Protein AF-A0AAV1QIT8-F1 (afdb_monomer_lite)

Foldseek 3Di:
DKDWDKDKDKDKDDWDAAVCVVVDADPPQWDFDPPWDWDFDWDWDDDPPDTDTDTTTMGMIIHIDTDIKADQQFAAQVRHGAPPGSVCFLVVQFHFQHMHHGPSATDGDPQFDDRSSQWGDPQFAELNSPHGAQADAFDFQHIHHGPNATDHAAQFDDRRSPHGDPLQVVQPAAPQWGWHQDPPPRDTDIDGHQLWDDDPHHTDANFCQVDPQFDPQWDWDRPTRVDIATHGHPLWDDRRNDTDQDFLCVPPNVPDDPPFWHWDGPTRSDTWIDGPDDDTDDDDD

InterPro domains:
  IPR000742 EGF-like domain [PS00022] (106-117)
  IPR000742 EGF-like domain [PS00022] (150-161)
  IPR000742 EGF-like domain [PS01186] (150-161)
  IPR000742 EGF-like domain [PS01186] (190-203)
  IPR000742 EGF-like domain [PS01186] (230-243)
  IPR000742 EGF-like domain [PS50026] (78-118)
  IPR000742 EGF-like domain [PS50026] (164-204)
  IPR000742 EGF-like domain [PS50026] (205-244)
  IPR000742 EGF-like domain [SM00181] (81-118)
  IPR000742 EGF-like domain [SM00181] (128-162)
  IPR000742 EGF-like domain [SM00181] (167-204)
  IPR000742 EGF-like domain [SM00181] (208-244)
  IPR024731 NELL2-like, EGF domain [PF12947] (213-243)
  IPR056806 Stabilin-1/2, EGF-like domain [PF24887] (121-164)

Sequence (285 aa):
NFCSNSTVLRTWTACQSCSISAFISCPSGFRRSPGTSTKDCKYYIRTYTLKIPINGCSFECYKEEELKTCCPGFWGPDCIECPEEAARPCSSRGVCSDGLGGNGTCTCQVGFAGTACEDCEANRYGPSCSSVCSCVHGLCAAGVKGDGRCTCFSGYGGASCDKELPECASLSCQQNSRCMEEALTGRLVCRCLPGYQQTAAQCVSVNPCLQQVCHVHATCVHSGPDQHLCACNHGYSGDGRVCMAVDPCQNKHGGCSTESTRCVYDGPGQVRVRTGEGQDEGQDR

Radius of gyration: 39.3 Å; chains: 1; bounding box: 94×52×109 Å

pLDDT: mean 87.42, std 10.56, range [36.03, 97.75]

Organism: Scomber scombrus (NCBI:txid13677)

Structure (mmCIF, N/CA/C/O backbone):
data_AF-A0AAV1QIT8-F1
#
_entry.id   AF-A0AAV1QIT8-F1
#
loop_
_atom_site.group_PDB
_atom_site.id
_atom_site.type_symbol
_atom_site.label_atom_id
_atom_site.label_alt_id
_atom_site.label_comp_id
_atom_site.label_asym_id
_atom_site.label_entity_id
_atom_site.label_seq_id
_atom_site.pdbx_PDB_ins_code
_atom_site.Cartn_x
_atom_site.Cartn_y
_atom_site.Cartn_z
_atom_site.occupancy
_atom_site.B_iso_or_equiv
_atom_site.auth_seq_id
_atom_site.auth_comp_id
_atom_site.auth_asym_id
_atom_site.auth_atom_id
_atom_site.pdbx_PDB_model_num
ATOM 1 N N . ASN A 1 1 ? 15.488 9.537 -22.288 1.00 83.50 1 ASN A N 1
ATOM 2 C CA . ASN A 1 1 ? 14.815 8.302 -21.826 1.00 83.50 1 ASN A CA 1
ATOM 3 C C . ASN A 1 1 ? 15.067 7.126 -22.753 1.00 83.50 1 ASN A C 1
ATOM 5 O O . ASN A 1 1 ? 15.243 6.019 -22.266 1.00 83.50 1 ASN A O 1
ATOM 9 N N . PHE A 1 2 ? 15.106 7.339 -24.073 1.00 86.31 2 PHE A N 1
ATOM 10 C CA . PHE A 1 2 ? 15.568 6.310 -25.003 1.00 86.31 2 PHE A CA 1
ATOM 11 C C . PHE A 1 2 ? 17.091 6.304 -25.101 1.00 86.31 2 PHE A C 1
ATOM 13 O O . PHE A 1 2 ? 17.707 7.362 -25.229 1.00 86.31 2 PHE A O 1
ATOM 20 N N . CYS A 1 3 ? 17.658 5.107 -25.070 1.00 84.31 3 CYS A N 1
ATOM 21 C CA . CYS A 1 3 ? 19.065 4.821 -25.287 1.00 84.31 3 CYS A CA 1
ATOM 22 C C . CYS A 1 3 ? 19.183 3.909 -26.514 1.00 84.31 3 CYS A C 1
ATOM 24 O O . CYS A 1 3 ? 18.330 3.057 -26.757 1.00 84.31 3 CYS A O 1
ATOM 26 N N . SER A 1 4 ? 20.226 4.090 -27.314 1.00 78.44 4 SER A N 1
ATOM 27 C CA . SER A 1 4 ? 20.540 3.198 -28.429 1.00 78.44 4 SER A CA 1
ATOM 28 C C . SER A 1 4 ? 21.620 2.225 -27.980 1.00 78.44 4 SER A C 1
ATOM 30 O O . SER A 1 4 ? 22.726 2.644 -27.639 1.00 78.44 4 SER A O 1
ATOM 32 N N . ASN A 1 5 ? 21.311 0.930 -27.976 1.00 75.00 5 ASN A N 1
ATOM 33 C CA . ASN A 1 5 ? 22.345 -0.093 -27.895 1.00 75.00 5 ASN A CA 1
ATOM 34 C C . ASN A 1 5 ? 22.675 -0.542 -29.321 1.00 75.00 5 ASN A C 1
ATOM 36 O O . ASN A 1 5 ? 21.771 -0.887 -30.087 1.00 75.00 5 ASN A O 1
ATOM 40 N N . SER A 1 6 ? 23.952 -0.504 -29.700 1.00 74.00 6 SER A N 1
ATOM 41 C CA . SER A 1 6 ? 24.385 -0.986 -31.007 1.00 74.00 6 SER A CA 1
ATOM 42 C C . SER A 1 6 ? 24.671 -2.481 -30.921 1.00 74.00 6 SER A C 1
ATOM 44 O O . SER A 1 6 ? 25.503 -2.949 -30.145 1.00 74.00 6 SER A O 1
ATOM 46 N N . THR A 1 7 ? 23.964 -3.258 -31.735 1.00 78.81 7 THR A N 1
ATOM 47 C CA . THR A 1 7 ? 24.259 -4.682 -31.899 1.00 78.81 7 THR A CA 1
ATOM 48 C C . THR A 1 7 ? 24.964 -4.892 -33.228 1.00 78.81 7 THR A C 1
ATOM 50 O O . THR A 1 7 ? 24.595 -4.313 -34.250 1.00 78.81 7 THR A O 1
ATOM 53 N N . VAL A 1 8 ? 26.021 -5.705 -33.216 1.00 84.31 8 VAL A N 1
ATOM 54 C CA . VAL A 1 8 ? 26.772 -6.031 -34.428 1.00 84.31 8 VAL A CA 1
ATOM 55 C C . VAL A 1 8 ? 26.232 -7.337 -34.991 1.00 84.31 8 VAL A C 1
ATOM 57 O O . VAL A 1 8 ? 26.517 -8.417 -34.475 1.00 84.31 8 VAL A O 1
ATOM 60 N N . LEU A 1 9 ? 25.468 -7.244 -36.075 1.00 85.19 9 LEU A N 1
ATOM 61 C CA . LEU A 1 9 ? 25.081 -8.406 -36.862 1.00 85.19 9 LEU A CA 1
ATOM 62 C C . LEU A 1 9 ? 26.277 -8.859 -37.695 1.00 85.19 9 LEU A C 1
ATOM 64 O O . LEU A 1 9 ? 26.896 -8.055 -38.392 1.00 85.19 9 LEU A O 1
ATOM 68 N N . ARG A 1 10 ? 26.585 -10.155 -37.653 1.00 87.25 10 ARG A N 1
ATOM 69 C CA . ARG A 1 10 ? 27.668 -10.773 -38.426 1.00 87.25 10 ARG A CA 1
ATOM 70 C C . ARG A 1 10 ? 27.106 -11.792 -39.403 1.00 87.25 10 ARG A C 1
ATOM 72 O O . ARG A 1 10 ? 26.240 -12.588 -39.057 1.00 87.25 10 ARG A O 1
ATOM 79 N N . THR A 1 11 ? 27.621 -11.777 -40.622 1.00 87.94 11 THR A N 1
ATOM 80 C CA . THR A 1 11 ? 27.279 -12.729 -41.678 1.00 87.94 11 THR A CA 1
ATOM 81 C C . THR A 1 11 ? 28.513 -13.059 -42.511 1.00 87.94 11 THR A C 1
ATOM 83 O O . THR A 1 11 ? 29.547 -12.409 -42.388 1.00 87.94 11 THR A O 1
ATOM 86 N N . TRP A 1 12 ? 28.417 -14.073 -43.362 1.00 85.88 12 TRP A N 1
ATOM 87 C CA . TRP A 1 12 ? 29.505 -14.521 -44.227 1.00 85.88 12 TRP A CA 1
ATOM 88 C C . TRP A 1 12 ? 29.072 -14.451 -45.684 1.00 85.88 12 TRP A C 1
ATOM 90 O O . TRP A 1 12 ? 27.918 -14.729 -46.016 1.00 85.88 12 TRP A O 1
ATOM 100 N N . THR A 1 13 ? 29.993 -14.094 -46.574 1.00 86.88 13 THR A N 1
ATOM 101 C CA . THR A 1 13 ? 29.712 -14.143 -48.011 1.00 86.88 13 THR A CA 1
ATOM 102 C C . THR A 1 13 ? 29.637 -15.572 -48.527 1.00 86.88 13 THR A C 1
ATOM 104 O O . THR A 1 13 ? 30.199 -16.505 -47.947 1.00 86.88 13 THR A O 1
ATOM 107 N N . ALA A 1 14 ? 28.935 -15.759 -49.645 1.00 85.12 14 ALA A N 1
ATOM 108 C CA . ALA A 1 14 ? 28.918 -17.043 -50.327 1.00 85.12 14 ALA A CA 1
ATOM 109 C C . ALA A 1 14 ? 30.348 -17.475 -50.693 1.00 85.12 14 ALA A C 1
ATOM 111 O O . ALA A 1 14 ? 31.163 -16.655 -51.113 1.00 85.12 14 ALA A O 1
ATOM 112 N N . CYS A 1 15 ? 30.636 -18.770 -50.553 1.00 85.44 15 CYS A N 1
ATOM 113 C CA . CYS A 1 15 ? 31.939 -19.315 -50.910 1.00 85.44 15 CYS A CA 1
ATOM 114 C C . CYS A 1 15 ? 32.178 -19.199 -52.419 1.00 85.44 15 CYS A C 1
ATOM 116 O O . CYS A 1 15 ? 31.357 -19.672 -53.209 1.00 85.44 15 CYS A O 1
ATOM 118 N N . GLN A 1 16 ? 33.298 -18.601 -52.819 1.00 83.38 16 GLN A N 1
ATOM 119 C CA . GLN A 1 16 ? 33.675 -18.437 -54.226 1.00 83.38 16 GLN A CA 1
ATOM 120 C C . GLN A 1 16 ? 35.179 -18.639 -54.426 1.00 83.38 16 GLN A C 1
ATOM 122 O O . GLN A 1 16 ? 35.924 -18.845 -53.469 1.00 83.38 16 GLN A O 1
ATOM 127 N N . SER A 1 17 ? 35.645 -18.570 -55.675 1.00 82.94 17 SER A N 1
ATOM 128 C CA . SER A 1 17 ? 37.075 -18.647 -55.977 1.00 82.94 17 SER A CA 1
ATOM 129 C C . SER A 1 17 ? 37.861 -17.547 -55.251 1.00 82.94 17 SER A C 1
ATOM 131 O O . SER A 1 17 ? 37.526 -16.363 -55.329 1.00 82.94 17 SER A O 1
ATOM 133 N N . CYS A 1 18 ? 38.950 -17.928 -54.582 1.00 79.88 18 CYS A N 1
ATOM 134 C CA . CYS A 1 18 ? 39.822 -16.992 -53.871 1.00 79.88 18 CYS A CA 1
ATOM 135 C C . CYS A 1 18 ? 40.448 -15.937 -54.801 1.00 79.88 18 CYS A C 1
ATOM 137 O O . CYS A 1 18 ? 40.752 -14.833 -54.354 1.00 79.88 18 CYS A O 1
ATOM 139 N N . SER A 1 19 ? 40.569 -16.227 -56.101 1.00 79.38 19 SER A N 1
ATOM 140 C CA . SER A 1 19 ? 41.103 -15.297 -57.104 1.00 79.38 19 SER A CA 1
ATOM 141 C C . SER A 1 19 ? 40.202 -14.084 -57.354 1.00 79.38 19 SER A C 1
ATOM 143 O O . SER A 1 19 ? 40.694 -13.037 -57.757 1.00 79.38 19 SER A O 1
ATOM 145 N N . ILE A 1 20 ? 38.893 -14.201 -57.100 1.00 76.88 20 ILE A N 1
ATOM 146 C CA . ILE A 1 20 ? 37.931 -13.093 -57.246 1.00 76.88 20 ILE A CA 1
ATOM 147 C C . ILE A 1 20 ? 37.530 -12.502 -55.894 1.00 76.88 20 ILE A C 1
ATOM 149 O O . ILE A 1 20 ? 36.655 -11.643 -55.835 1.00 76.88 20 ILE A O 1
ATOM 153 N N . SER A 1 21 ? 38.187 -12.924 -54.809 1.00 69.56 21 SER A N 1
ATOM 154 C CA . SER A 1 21 ? 37.876 -12.499 -53.441 1.00 69.56 21 SER A CA 1
ATOM 155 C C . SER A 1 21 ? 37.866 -10.979 -53.263 1.00 69.56 21 SER A C 1
ATOM 157 O O . SER A 1 21 ? 37.086 -10.477 -52.459 1.00 69.56 21 SER A O 1
ATOM 159 N N . ALA A 1 22 ? 38.656 -10.226 -54.035 1.00 70.38 22 ALA A N 1
ATOM 160 C CA . ALA A 1 22 ? 38.665 -8.762 -54.025 1.00 70.38 22 ALA A CA 1
ATOM 161 C C . ALA A 1 22 ? 37.365 -8.125 -54.564 1.00 70.38 22 ALA A C 1
ATOM 163 O O . ALA A 1 22 ? 37.002 -7.037 -54.129 1.00 70.38 22 ALA A O 1
ATOM 164 N N . PHE A 1 23 ? 36.641 -8.810 -55.454 1.00 76.56 23 PHE A N 1
ATOM 165 C CA . PHE A 1 23 ? 35.448 -8.290 -56.138 1.00 76.56 23 PHE A CA 1
ATOM 166 C C . PHE A 1 23 ? 34.123 -8.679 -55.476 1.00 76.56 23 PHE A C 1
ATOM 168 O O . PHE A 1 23 ? 33.064 -8.207 -55.879 1.00 76.56 23 PHE A O 1
ATOM 175 N N . ILE A 1 24 ? 34.151 -9.540 -54.460 1.00 79.69 24 ILE A N 1
ATOM 176 C CA . ILE A 1 24 ? 32.932 -9.996 -53.791 1.00 79.69 24 ILE A CA 1
ATOM 177 C C . ILE A 1 24 ? 32.458 -8.901 -52.826 1.00 79.69 24 ILE A C 1
ATOM 179 O O . ILE A 1 24 ? 33.168 -8.516 -51.896 1.00 79.69 24 ILE A O 1
ATOM 183 N N . SER A 1 25 ? 31.247 -8.398 -53.012 1.00 84.44 25 SER A N 1
ATOM 184 C CA . SER A 1 25 ? 30.646 -7.423 -52.098 1.00 84.44 25 SER A CA 1
ATOM 185 C C . SER A 1 25 ? 29.889 -8.118 -50.962 1.00 84.44 25 SER A C 1
ATOM 187 O O . SER A 1 25 ? 29.400 -9.238 -51.116 1.00 84.44 25 SER A O 1
ATOM 189 N N . CYS A 1 26 ? 29.796 -7.459 -49.807 1.00 86.19 26 CYS A N 1
ATOM 190 C CA . CYS A 1 26 ? 28.902 -7.892 -48.734 1.00 86.19 26 CYS A CA 1
ATOM 191 C C . CYS A 1 26 ? 27.424 -7.690 -49.139 1.00 86.19 26 CYS A C 1
ATOM 193 O O . CYS A 1 26 ? 27.145 -6.857 -50.006 1.00 86.19 26 CYS A O 1
ATOM 195 N N . PRO A 1 27 ? 26.474 -8.416 -48.516 1.00 87.12 27 PRO A N 1
ATOM 196 C CA . PRO A 1 27 ? 25.041 -8.169 -48.684 1.00 87.12 27 PRO A CA 1
ATOM 197 C C . PRO A 1 27 ? 24.658 -6.718 -48.363 1.00 87.12 27 PRO A C 1
ATOM 199 O O . PRO A 1 27 ? 25.342 -6.047 -47.588 1.00 87.12 27 PRO A O 1
ATOM 202 N N . SER A 1 28 ? 23.545 -6.241 -48.927 1.00 88.12 28 SER A N 1
ATOM 203 C CA . SER A 1 28 ? 23.081 -4.860 -48.757 1.00 88.12 28 SER A CA 1
ATOM 204 C C . SER A 1 28 ? 23.035 -4.436 -47.285 1.00 88.12 28 SER A C 1
ATOM 206 O O . SER A 1 28 ? 22.404 -5.089 -46.456 1.00 88.12 28 SER A O 1
ATOM 208 N N . GLY A 1 29 ? 23.706 -3.327 -46.965 1.00 83.75 29 GLY A N 1
ATOM 209 C CA . GLY A 1 29 ? 23.781 -2.780 -45.609 1.00 83.75 29 GLY A CA 1
ATOM 210 C C . GLY A 1 29 ? 24.888 -3.362 -44.723 1.00 83.75 29 GLY A C 1
ATOM 211 O O . GLY A 1 29 ? 25.045 -2.884 -43.606 1.00 83.75 29 GLY A O 1
ATOM 212 N N . PHE A 1 30 ? 25.669 -4.341 -45.193 1.00 88.31 30 PHE A N 1
ATOM 213 C CA . PHE A 1 30 ? 26.817 -4.896 -44.469 1.00 88.31 30 PHE A CA 1
ATOM 214 C C . PHE A 1 30 ? 28.147 -4.405 -45.059 1.00 88.31 30 PHE A C 1
ATOM 216 O O . PHE A 1 30 ? 28.283 -4.223 -46.269 1.00 88.31 30 PHE A O 1
ATOM 223 N N . ARG A 1 31 ? 29.160 -4.241 -44.205 1.00 88.44 31 ARG A N 1
ATOM 224 C CA . ARG A 1 31 ? 30.537 -3.861 -44.565 1.00 88.44 31 ARG A CA 1
ATOM 225 C C . ARG A 1 31 ? 31.528 -4.970 -44.200 1.00 88.44 31 ARG A C 1
ATOM 227 O O . ARG A 1 31 ? 31.237 -5.809 -43.354 1.00 88.44 31 ARG A O 1
ATOM 234 N N . ARG A 1 32 ? 32.694 -5.006 -44.854 1.00 86.06 32 ARG A N 1
ATOM 235 C CA . ARG A 1 32 ? 33.730 -6.023 -44.589 1.00 86.06 32 ARG A CA 1
ATOM 236 C C . ARG A 1 32 ? 34.389 -5.802 -43.229 1.00 86.06 32 ARG A C 1
ATOM 238 O O . ARG A 1 32 ? 34.824 -4.685 -42.958 1.00 86.06 32 ARG A O 1
ATOM 245 N N . SER A 1 33 ? 34.515 -6.858 -42.426 1.00 83.50 33 SER A N 1
ATOM 246 C CA . SER A 1 33 ? 35.208 -6.812 -41.130 1.00 83.50 33 SER A CA 1
ATOM 247 C C . SER A 1 33 ? 36.710 -6.494 -41.302 1.00 83.50 33 SER A C 1
ATOM 249 O O . SER A 1 33 ? 37.371 -7.135 -42.122 1.00 83.50 33 SER A O 1
ATOM 251 N N . PRO A 1 34 ? 37.302 -5.547 -40.544 1.00 73.94 34 PRO A N 1
ATOM 252 C CA . PRO A 1 34 ? 38.741 -5.282 -40.596 1.00 73.94 34 PRO A CA 1
ATOM 253 C C . PRO A 1 34 ? 39.545 -6.498 -40.106 1.00 73.94 34 PRO A C 1
ATOM 255 O O . PRO A 1 34 ? 39.277 -7.021 -39.028 1.00 73.94 34 PRO A O 1
ATOM 258 N N . GLY A 1 35 ? 40.532 -6.952 -40.886 1.00 68.69 35 GLY A N 1
ATOM 259 C CA . GLY A 1 35 ? 41.470 -8.006 -40.470 1.00 68.69 35 GLY A CA 1
ATOM 260 C C . GLY A 1 35 ? 40.940 -9.446 -40.512 1.00 68.69 35 GLY A C 1
ATOM 261 O O . GLY A 1 35 ? 41.520 -10.314 -39.864 1.00 68.69 35 GLY A O 1
ATOM 262 N N . THR A 1 36 ? 39.860 -9.739 -41.248 1.00 61.34 36 THR A N 1
ATOM 263 C CA . THR A 1 36 ? 39.357 -11.122 -41.327 1.00 61.34 36 THR A CA 1
ATOM 264 C C . THR A 1 36 ? 40.270 -12.012 -42.162 1.00 61.34 36 THR A C 1
ATOM 266 O O . THR A 1 36 ? 40.530 -11.737 -43.334 1.00 61.34 36 THR A O 1
ATOM 269 N N . SER A 1 37 ? 40.703 -13.122 -41.570 1.00 59.75 37 SER A N 1
ATOM 270 C CA . SER A 1 37 ? 41.323 -14.230 -42.284 1.00 59.75 37 SER A CA 1
ATOM 271 C C . SER A 1 37 ? 40.274 -14.958 -43.129 1.00 59.75 37 SER A C 1
ATOM 273 O O . SER A 1 37 ? 39.172 -15.265 -42.672 1.00 59.75 37 SER A O 1
ATOM 275 N N . THR A 1 38 ? 40.607 -15.216 -44.392 1.00 68.06 38 THR A N 1
ATOM 276 C CA . THR A 1 38 ? 39.806 -16.049 -45.293 1.00 68.06 38 THR A CA 1
ATOM 277 C C . THR A 1 38 ? 39.580 -17.414 -44.661 1.00 68.06 38 THR A C 1
ATOM 279 O O . THR A 1 38 ? 40.546 -18.106 -44.337 1.00 68.06 38 THR A O 1
ATOM 282 N N . LYS A 1 39 ? 38.319 -17.824 -44.498 1.00 66.56 39 LYS A N 1
ATOM 283 C CA . LYS A 1 39 ? 38.024 -19.200 -44.094 1.00 66.56 39 LYS A CA 1
ATOM 284 C C . LYS A 1 39 ? 38.040 -20.081 -45.340 1.00 66.56 39 LYS A C 1
ATOM 286 O O . LYS A 1 39 ? 37.317 -19.781 -46.293 1.00 66.56 39 LYS A O 1
ATOM 291 N N . ASP A 1 40 ? 38.822 -21.159 -45.311 1.00 70.69 40 ASP A N 1
ATOM 292 C CA . ASP A 1 40 ? 38.785 -22.197 -46.344 1.00 70.69 40 ASP A CA 1
ATOM 293 C C . ASP A 1 40 ? 37.382 -22.812 -46.387 1.00 70.69 40 ASP A C 1
ATOM 295 O O . ASP A 1 40 ? 36.942 -23.516 -45.473 1.00 70.69 40 ASP A O 1
ATOM 299 N N . CYS A 1 41 ? 36.645 -22.503 -47.447 1.00 82.31 41 CYS A N 1
ATOM 300 C CA . CYS A 1 41 ? 35.322 -23.042 -47.720 1.00 82.31 41 CYS A CA 1
ATOM 301 C C . CYS A 1 41 ? 35.352 -23.827 -49.038 1.00 82.31 41 CYS A C 1
ATOM 303 O O . CYS A 1 41 ? 36.347 -23.812 -49.756 1.00 82.31 41 CYS A O 1
ATOM 305 N N . LYS A 1 42 ? 34.282 -24.555 -49.374 1.00 86.19 42 LYS A N 1
ATOM 306 C CA . LYS A 1 42 ? 34.175 -25.253 -50.665 1.00 86.19 42 LYS A CA 1
ATOM 307 C C . LYS A 1 42 ? 32.996 -24.721 -51.462 1.00 86.19 42 LYS A C 1
ATOM 309 O O . LYS A 1 42 ? 31.875 -24.690 -50.955 1.00 86.19 42 LYS A O 1
ATOM 314 N N . TYR A 1 43 ? 33.246 -24.339 -52.707 1.00 83.50 43 TYR A N 1
ATOM 315 C CA . TYR A 1 43 ? 32.209 -24.008 -53.679 1.00 83.50 43 TYR A CA 1
ATOM 316 C C . TYR A 1 43 ? 32.164 -25.084 -54.763 1.00 83.50 43 TYR A C 1
ATOM 318 O O . TYR A 1 43 ? 33.097 -25.869 -54.917 1.00 83.50 43 TYR A O 1
ATOM 326 N N . TYR A 1 44 ? 31.048 -25.175 -55.480 1.00 84.06 44 TYR A N 1
ATOM 327 C CA . TYR A 1 44 ? 30.810 -26.273 -56.409 1.00 84.06 44 TYR A CA 1
ATOM 328 C C . TYR A 1 44 ? 30.607 -25.746 -57.818 1.00 84.06 44 TYR A C 1
ATOM 330 O O . TYR A 1 44 ? 29.705 -24.940 -58.046 1.00 84.06 44 TYR A O 1
ATOM 338 N N . ILE A 1 45 ? 31.388 -26.257 -58.765 1.00 80.81 45 ILE A N 1
ATOM 339 C CA . ILE A 1 45 ? 31.166 -26.006 -60.189 1.00 80.81 45 ILE A CA 1
ATOM 340 C C . ILE A 1 45 ? 30.340 -27.167 -60.745 1.00 80.81 45 ILE A C 1
ATOM 342 O O . ILE A 1 45 ? 30.622 -28.337 -60.469 1.00 80.81 45 ILE A O 1
ATOM 346 N N . ARG A 1 46 ? 29.280 -26.840 -61.487 1.00 79.69 46 ARG A N 1
ATOM 347 C CA . ARG A 1 46 ? 28.456 -27.820 -62.200 1.00 79.69 46 ARG A CA 1
ATOM 348 C C . ARG A 1 46 ? 28.943 -27.945 -63.637 1.00 79.69 46 ARG A C 1
ATOM 350 O O . ARG A 1 46 ? 28.979 -26.952 -64.356 1.00 79.69 46 ARG A O 1
ATOM 357 N N . THR A 1 47 ? 29.266 -29.162 -64.048 1.00 79.81 47 THR A N 1
ATOM 358 C CA . THR A 1 47 ? 29.373 -29.549 -65.460 1.00 79.81 47 THR A CA 1
ATOM 359 C C . THR A 1 47 ? 28.115 -30.328 -65.867 1.00 79.81 47 THR A C 1
ATOM 361 O O . THR A 1 47 ? 27.234 -30.553 -65.036 1.00 79.81 47 THR A O 1
ATOM 364 N N . TYR A 1 48 ? 28.006 -30.743 -67.135 1.00 76.75 48 TYR A N 1
ATOM 365 C CA . TYR A 1 48 ? 26.832 -31.467 -67.654 1.00 76.75 48 TYR A CA 1
ATOM 366 C C . TYR A 1 48 ? 26.487 -32.756 -66.884 1.00 76.75 48 TYR A C 1
ATOM 368 O O . TYR A 1 48 ? 25.337 -33.183 -66.913 1.00 76.75 48 TYR A O 1
ATOM 376 N N . THR A 1 49 ? 27.448 -33.367 -66.186 1.00 76.06 49 THR A N 1
ATOM 377 C CA . THR A 1 49 ? 27.263 -34.661 -65.504 1.00 76.06 49 THR A CA 1
ATOM 378 C C . THR A 1 49 ? 27.762 -34.700 -64.056 1.00 76.06 49 THR A C 1
ATOM 380 O O . THR A 1 49 ? 27.413 -35.631 -63.334 1.00 76.06 49 THR A O 1
ATOM 383 N N . LEU A 1 50 ? 28.555 -33.724 -63.590 1.00 76.12 50 LEU A N 1
ATOM 384 C CA . LEU A 1 50 ? 29.246 -33.791 -62.293 1.00 76.12 50 LEU A CA 1
ATOM 385 C C . LEU A 1 50 ? 29.186 -32.462 -61.521 1.00 76.12 50 LEU A C 1
ATOM 387 O O . LEU A 1 50 ? 29.218 -31.372 -62.094 1.00 76.12 50 LEU A O 1
ATOM 391 N N . LYS A 1 51 ? 29.139 -32.558 -60.185 1.00 83.00 51 LYS A N 1
ATOM 392 C CA . LYS A 1 51 ? 29.229 -31.424 -59.251 1.00 83.00 51 LYS A CA 1
ATOM 393 C C . LYS A 1 51 ? 30.544 -31.527 -58.478 1.00 83.00 51 LYS A C 1
ATOM 395 O O . LYS A 1 51 ? 30.652 -32.325 -57.551 1.00 83.00 51 LYS A O 1
ATOM 400 N N . ILE A 1 52 ? 31.539 -30.737 -58.870 1.00 82.12 52 ILE A N 1
ATOM 401 C CA . ILE A 1 52 ? 32.911 -30.865 -58.362 1.00 82.12 52 ILE A CA 1
ATOM 402 C C . ILE A 1 52 ? 33.133 -29.863 -57.217 1.00 82.12 52 ILE A C 1
ATOM 404 O O . ILE A 1 52 ? 32.918 -28.668 -57.435 1.00 82.12 52 ILE A O 1
ATOM 408 N N . PRO A 1 53 ? 33.542 -30.309 -56.012 1.00 86.19 53 PRO A N 1
ATOM 409 C CA . PRO A 1 53 ? 33.912 -29.418 -54.916 1.00 86.19 53 PRO A CA 1
ATOM 410 C C . PRO A 1 53 ? 35.302 -28.817 -55.140 1.00 86.19 53 PRO A C 1
ATOM 412 O O . PRO A 1 53 ? 36.272 -29.545 -55.343 1.00 86.19 53 PRO A O 1
ATOM 415 N N . ILE A 1 54 ? 35.412 -27.496 -55.040 1.00 84.88 54 ILE A N 1
ATOM 416 C CA . ILE A 1 54 ? 36.668 -26.752 -55.168 1.00 84.88 54 ILE A CA 1
ATOM 417 C C . ILE A 1 54 ? 36.836 -25.862 -53.942 1.00 84.88 54 ILE A C 1
ATOM 419 O O . ILE A 1 54 ? 35.863 -25.307 -53.430 1.00 84.88 54 ILE A O 1
ATOM 423 N N . ASN A 1 55 ? 38.072 -25.731 -53.468 1.00 85.56 55 ASN A N 1
ATOM 424 C CA . ASN A 1 55 ? 38.389 -24.833 -52.365 1.00 85.56 55 ASN A CA 1
ATOM 425 C C . ASN A 1 55 ? 38.166 -23.376 -52.789 1.00 85.56 55 ASN A C 1
ATOM 427 O O . ASN A 1 55 ? 38.537 -22.952 -53.884 1.00 85.56 55 ASN A O 1
ATOM 431 N N . GLY A 1 56 ? 37.533 -22.621 -51.911 1.00 85.06 56 GLY A N 1
ATOM 432 C CA . GLY A 1 56 ? 37.177 -21.233 -52.101 1.00 85.06 56 GLY A CA 1
ATOM 433 C C . GLY A 1 56 ? 37.345 -20.445 -50.814 1.00 85.06 56 GLY A C 1
ATOM 434 O O . GLY A 1 56 ? 37.667 -20.987 -49.758 1.00 85.06 56 GLY A O 1
ATOM 435 N N . CYS A 1 57 ? 37.097 -19.150 -50.925 1.00 85.06 57 CYS A N 1
ATOM 436 C CA . CYS A 1 57 ? 37.228 -18.195 -49.844 1.00 85.06 57 CYS A CA 1
ATOM 437 C C . CYS A 1 57 ? 35.865 -17.574 -49.526 1.00 85.06 57 CYS A C 1
ATOM 439 O O . CYS A 1 57 ? 35.072 -17.276 -50.423 1.00 85.06 57 CYS A O 1
ATOM 441 N N . SER A 1 58 ? 35.619 -17.357 -48.236 1.00 85.62 58 SER A N 1
ATOM 442 C CA . SER A 1 58 ? 34.508 -16.571 -47.696 1.00 85.62 58 SER A CA 1
ATOM 443 C C . SER A 1 58 ? 35.060 -15.624 -46.633 1.00 85.62 58 SER A C 1
ATOM 445 O O . SER A 1 58 ? 36.035 -15.949 -45.947 1.00 85.62 58 SER A O 1
ATOM 447 N N . PHE A 1 59 ? 34.465 -14.441 -46.525 1.00 85.62 59 PHE A N 1
ATOM 448 C CA . PHE A 1 59 ? 34.860 -13.418 -45.561 1.00 85.62 59 PHE A CA 1
ATOM 449 C C . PHE A 1 59 ? 33.664 -12.961 -44.735 1.00 85.62 59 PH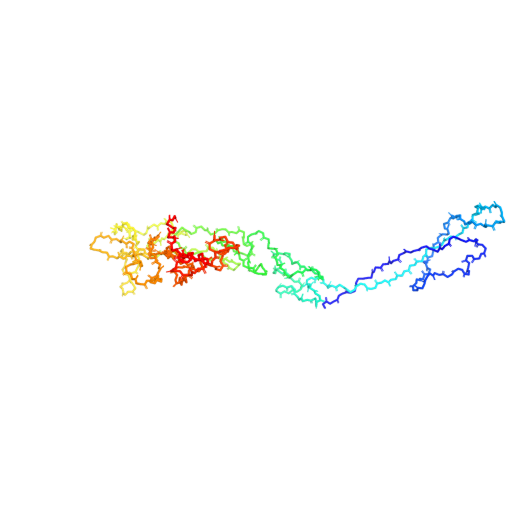E A C 1
ATOM 451 O O . PHE A 1 59 ? 32.513 -13.032 -45.176 1.00 85.62 59 PHE A O 1
ATOM 458 N N . GLU A 1 60 ? 33.969 -12.490 -43.529 1.00 87.75 60 GLU A N 1
ATOM 459 C CA . GLU A 1 60 ? 32.979 -11.975 -42.597 1.00 87.75 60 GLU A CA 1
ATOM 460 C C . GLU A 1 60 ? 32.585 -10.545 -42.981 1.00 87.75 60 GLU A C 1
ATOM 462 O O . GLU A 1 60 ? 33.412 -9.673 -43.270 1.00 87.75 60 GLU A O 1
ATOM 467 N N . CYS A 1 61 ? 31.283 -10.321 -42.968 1.00 88.81 61 CYS A N 1
ATOM 468 C CA . CYS A 1 61 ? 30.642 -9.041 -43.147 1.00 88.81 61 CYS A CA 1
ATOM 469 C C . CYS A 1 61 ? 29.898 -8.696 -41.860 1.00 88.81 61 CYS A C 1
ATOM 471 O O . CYS A 1 61 ? 29.251 -9.557 -41.262 1.00 88.81 61 CYS A O 1
ATOM 473 N N . TYR A 1 62 ? 29.934 -7.432 -41.462 1.00 88.50 62 TYR A N 1
ATOM 474 C CA . TYR A 1 62 ? 29.243 -6.952 -40.277 1.00 88.50 62 TYR A CA 1
ATOM 475 C C . TYR A 1 62 ? 28.373 -5.736 -40.584 1.00 88.50 62 TYR A C 1
ATOM 477 O O . TYR A 1 62 ? 28.653 -4.964 -41.504 1.00 88.50 62 TYR A O 1
ATOM 485 N N . LYS A 1 63 ? 27.305 -5.577 -39.810 1.00 89.38 63 LYS A N 1
ATOM 486 C CA . LYS A 1 63 ? 26.419 -4.415 -39.823 1.00 89.38 63 LYS A CA 1
ATOM 487 C C . LYS A 1 63 ? 26.136 -4.015 -38.383 1.00 89.38 63 LYS A C 1
ATOM 489 O O . LYS A 1 63 ? 25.856 -4.875 -37.555 1.00 89.38 63 LYS A O 1
ATOM 494 N N . GLU A 1 64 ? 26.217 -2.724 -38.102 1.00 84.69 64 GLU A N 1
ATOM 495 C CA . GLU A 1 64 ? 25.748 -2.155 -36.840 1.00 84.69 64 GLU A CA 1
ATOM 496 C C . GLU A 1 64 ? 24.267 -1.806 -36.998 1.00 84.69 64 GLU A C 1
ATOM 498 O O . GLU A 1 64 ? 23.889 -1.070 -37.909 1.00 84.69 64 GLU A O 1
ATOM 503 N N . GLU A 1 65 ? 23.430 -2.390 -36.148 1.00 82.75 65 GLU A N 1
ATOM 504 C CA . GLU A 1 65 ? 22.014 -2.052 -36.008 1.00 82.75 65 GLU A CA 1
ATOM 505 C C . GLU A 1 65 ? 21.828 -1.324 -34.676 1.00 82.75 65 GLU A C 1
ATOM 507 O O . GLU A 1 65 ? 22.220 -1.834 -33.620 1.00 82.75 65 GLU A O 1
ATOM 512 N N . GLU A 1 66 ? 21.233 -0.132 -34.725 1.00 77.06 66 GLU A N 1
ATOM 513 C CA . GLU A 1 66 ? 20.838 0.606 -33.528 1.00 77.06 66 GLU A CA 1
ATOM 514 C C . GLU A 1 66 ? 19.476 0.109 -33.051 1.00 77.06 66 GLU A C 1
ATOM 516 O O . GLU A 1 66 ? 18.436 0.416 -33.637 1.00 77.06 66 GLU A O 1
ATOM 521 N N . LEU A 1 67 ? 19.475 -0.652 -31.958 1.00 78.12 67 LEU A N 1
ATOM 522 C CA . LEU A 1 67 ? 18.242 -1.025 -31.287 1.00 78.12 67 LEU A CA 1
ATOM 523 C C . LEU A 1 67 ? 17.880 0.080 -30.294 1.00 78.12 67 LEU A C 1
ATOM 525 O O . LEU A 1 67 ? 18.603 0.335 -29.328 1.00 78.12 67 LEU A O 1
ATOM 529 N N . LYS A 1 68 ? 16.745 0.738 -30.534 1.00 82.62 68 LYS A N 1
ATOM 530 C CA . LYS A 1 68 ? 16.192 1.733 -29.615 1.00 82.62 68 LYS A CA 1
ATOM 531 C C . LYS A 1 68 ? 15.617 1.009 -28.397 1.00 82.62 68 LYS A C 1
ATOM 533 O O . LYS A 1 68 ? 14.619 0.307 -28.520 1.00 82.62 68 LYS A O 1
ATOM 538 N N . THR A 1 69 ? 16.234 1.176 -27.235 1.00 87.88 69 THR A N 1
ATOM 539 C CA . THR A 1 69 ? 15.767 0.639 -25.951 1.00 87.88 69 THR A CA 1
ATOM 540 C C . THR A 1 69 ? 15.505 1.777 -24.971 1.00 87.88 69 THR A C 1
ATOM 542 O O . THR A 1 69 ? 15.841 2.936 -25.226 1.00 87.88 69 THR A O 1
ATOM 545 N N . CYS A 1 70 ? 14.902 1.472 -23.827 1.00 90.75 70 CYS A N 1
ATOM 546 C CA . CYS A 1 70 ? 14.902 2.416 -22.717 1.00 90.75 70 CYS A CA 1
ATOM 547 C C . CYS A 1 70 ? 16.280 2.453 -22.059 1.00 90.75 70 CYS A C 1
ATOM 549 O O . CYS A 1 70 ? 16.989 1.445 -22.017 1.00 90.75 70 CYS A O 1
ATOM 551 N N . CYS A 1 71 ? 16.672 3.632 -21.585 1.00 91.44 71 CYS A N 1
ATOM 552 C CA . CYS A 1 71 ? 17.783 3.755 -20.655 1.00 91.44 71 CYS A CA 1
ATOM 553 C C . CYS A 1 71 ? 17.419 3.063 -19.324 1.00 91.44 71 CYS A C 1
ATOM 555 O O . CYS A 1 71 ? 16.227 2.931 -19.032 1.00 91.44 71 CYS A O 1
ATOM 557 N N . PRO A 1 72 ? 18.406 2.648 -18.508 1.00 91.69 72 PRO A N 1
ATOM 558 C CA . PRO A 1 72 ? 18.141 2.093 -17.180 1.00 91.69 72 PRO A CA 1
ATOM 559 C C . PRO A 1 72 ? 17.254 3.026 -16.346 1.00 91.69 72 PRO A C 1
ATOM 561 O O . PRO A 1 72 ? 17.458 4.241 -16.374 1.00 91.69 72 PRO A O 1
ATOM 564 N N . GLY A 1 73 ? 16.271 2.465 -15.637 1.00 92.94 73 GLY A N 1
ATOM 565 C CA . GLY A 1 73 ? 15.311 3.250 -14.850 1.00 92.94 73 GLY A CA 1
ATOM 566 C C . GLY A 1 73 ? 14.155 3.856 -15.658 1.00 92.94 73 GLY A C 1
ATOM 567 O O . GLY A 1 73 ? 13.409 4.675 -15.123 1.00 92.94 73 GLY A O 1
ATOM 568 N N . PHE A 1 74 ? 13.983 3.456 -16.924 1.00 94.69 74 PHE A N 1
ATOM 569 C CA . PHE A 1 74 ? 12.837 3.826 -17.757 1.00 94.69 74 PHE A CA 1
ATOM 570 C C . PHE A 1 74 ? 12.136 2.593 -18.335 1.00 94.69 74 PHE A C 1
ATOM 572 O O . PHE A 1 74 ? 12.789 1.614 -18.701 1.00 94.69 74 PHE A O 1
ATOM 579 N N . TRP A 1 75 ? 10.812 2.647 -18.470 1.00 94.81 75 TRP A N 1
ATOM 580 C CA . TRP A 1 75 ? 9.981 1.492 -18.801 1.00 94.81 75 TRP A CA 1
ATOM 581 C C . TRP A 1 75 ? 8.873 1.793 -19.817 1.00 94.81 75 TRP A C 1
ATOM 583 O O . TRP A 1 75 ? 8.482 2.941 -20.039 1.00 94.81 75 TRP A O 1
ATOM 593 N N . GLY A 1 76 ? 8.359 0.733 -20.440 1.00 93.25 76 GLY A N 1
ATOM 594 C CA . GLY A 1 76 ? 7.274 0.803 -21.413 1.00 93.25 76 GLY A CA 1
ATOM 595 C C . GLY A 1 76 ? 7.705 1.333 -22.788 1.00 93.25 76 GLY A C 1
ATOM 596 O O . GLY A 1 76 ? 8.879 1.635 -23.016 1.00 93.25 76 GLY A O 1
ATOM 597 N N . PRO A 1 77 ? 6.760 1.454 -23.737 1.00 91.31 77 PRO A N 1
ATOM 598 C CA . PRO A 1 77 ? 7.059 1.845 -25.116 1.00 91.31 77 PRO A CA 1
ATOM 599 C C . PRO A 1 77 ? 7.540 3.296 -25.241 1.00 91.31 77 PRO A C 1
ATOM 601 O O . PRO A 1 77 ? 8.321 3.601 -26.141 1.00 91.31 77 PRO A O 1
ATOM 604 N N . ASP A 1 78 ? 7.115 4.165 -24.321 1.00 92.38 78 ASP A N 1
ATOM 605 C CA . ASP A 1 78 ? 7.464 5.589 -24.290 1.00 92.38 78 ASP A CA 1
ATOM 606 C C . ASP A 1 78 ? 8.679 5.895 -23.396 1.00 92.38 78 ASP A C 1
ATOM 608 O O . ASP A 1 78 ? 9.101 7.048 -23.296 1.00 92.38 78 ASP A O 1
ATOM 612 N N . CYS A 1 79 ? 9.266 4.869 -22.764 1.00 93.50 79 CYS A N 1
ATOM 613 C CA . CYS A 1 79 ? 10.330 4.999 -21.767 1.00 93.50 79 CYS A CA 1
ATOM 614 C C . CYS A 1 79 ? 9.976 6.032 -20.689 1.00 93.50 79 CYS A C 1
ATOM 616 O O . CYS A 1 79 ? 10.626 7.071 -20.534 1.00 93.50 79 CYS A O 1
ATOM 618 N N . ILE A 1 80 ? 8.909 5.726 -19.959 1.00 93.75 80 ILE A N 1
ATOM 619 C CA . ILE A 1 80 ? 8.439 6.467 -18.792 1.00 93.75 80 ILE A CA 1
ATOM 620 C C . ILE A 1 80 ? 9.409 6.215 -17.638 1.00 93.75 80 ILE A C 1
ATOM 622 O O . ILE A 1 80 ? 9.970 5.131 -17.520 1.00 93.75 80 ILE A O 1
ATOM 626 N N . GLU A 1 81 ? 9.648 7.220 -16.807 1.00 94.62 81 GLU A N 1
ATOM 627 C CA . GLU A 1 81 ? 10.534 7.106 -15.648 1.00 94.62 81 GLU A CA 1
ATOM 628 C C . GLU A 1 81 ? 9.966 6.131 -14.599 1.00 94.62 81 GLU A C 1
ATOM 630 O O . GLU A 1 81 ? 8.755 6.078 -14.365 1.00 94.62 81 GLU A O 1
ATOM 635 N N . CYS A 1 82 ? 10.834 5.313 -13.996 1.00 95.44 82 CYS A N 1
ATOM 636 C CA . CYS A 1 82 ? 10.470 4.486 -12.844 1.00 95.44 82 CYS A CA 1
ATOM 637 C C . CYS A 1 82 ? 10.079 5.365 -11.637 1.00 95.44 82 CYS A C 1
ATOM 639 O O . CYS A 1 82 ? 10.535 6.504 -11.548 1.00 95.44 82 CYS A O 1
ATOM 641 N N . PRO A 1 83 ? 9.275 4.850 -10.685 1.00 94.88 83 PRO A N 1
ATOM 642 C CA . PRO A 1 83 ? 8.882 5.607 -9.497 1.00 94.88 83 PRO A CA 1
ATOM 643 C C . PRO A 1 83 ? 10.077 6.206 -8.729 1.00 94.88 83 PRO A C 1
ATOM 645 O O . PRO A 1 83 ? 11.132 5.569 -8.635 1.00 94.88 83 PRO A O 1
ATOM 648 N N . GLU A 1 84 ? 9.860 7.393 -8.147 1.00 91.44 84 GLU A N 1
ATOM 649 C CA . GLU A 1 84 ? 10.855 8.341 -7.600 1.00 91.44 84 GLU A CA 1
ATOM 650 C C . GLU A 1 84 ? 11.714 9.042 -8.662 1.00 91.44 84 GLU A C 1
ATOM 652 O O . GLU A 1 84 ? 11.437 10.187 -9.009 1.00 91.44 84 GLU A O 1
ATOM 657 N N . GLU A 1 85 ? 12.759 8.386 -9.163 1.00 91.25 85 GLU A N 1
ATOM 658 C CA . GLU A 1 85 ? 13.684 8.951 -10.153 1.00 91.25 85 GLU A CA 1
ATOM 659 C C . GLU A 1 85 ? 14.436 7.835 -10.893 1.00 91.25 85 GLU A C 1
ATOM 661 O O . GLU A 1 85 ? 14.786 6.811 -10.305 1.00 91.25 85 GLU A O 1
ATOM 666 N N . ALA A 1 86 ? 14.771 8.038 -12.171 1.00 90.19 86 ALA A N 1
ATOM 667 C CA . ALA A 1 86 ? 15.506 7.060 -12.980 1.00 90.19 86 ALA A CA 1
ATOM 668 C C . ALA A 1 86 ? 16.907 6.752 -12.424 1.00 90.19 86 ALA A C 1
ATOM 670 O O . ALA A 1 86 ? 17.437 5.664 -12.643 1.00 90.19 86 ALA A O 1
ATOM 671 N N . ALA A 1 87 ? 17.515 7.703 -11.706 1.00 91.75 87 ALA A N 1
ATOM 672 C CA . ALA A 1 87 ? 18.821 7.528 -11.071 1.00 91.75 87 ALA A CA 1
ATOM 673 C C . ALA A 1 87 ? 18.751 6.714 -9.766 1.00 91.75 87 ALA A C 1
ATOM 675 O O . ALA A 1 87 ? 19.722 6.040 -9.409 1.00 91.75 87 ALA A O 1
ATOM 676 N N . ARG A 1 88 ? 17.615 6.750 -9.060 1.00 92.00 88 ARG A N 1
ATOM 677 C CA . ARG A 1 88 ? 17.355 5.998 -7.820 1.00 92.00 88 A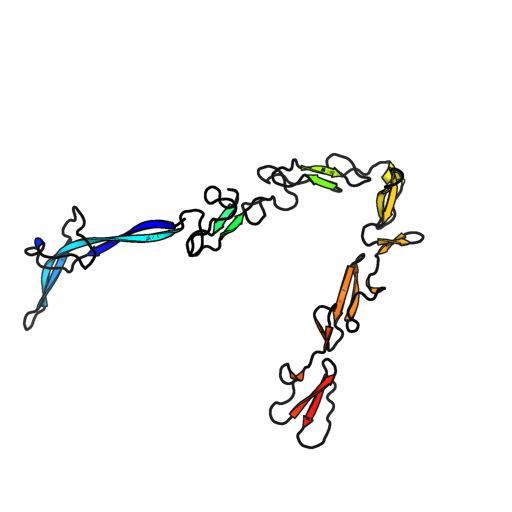RG A CA 1
ATOM 678 C C . ARG A 1 88 ? 15.974 5.337 -7.894 1.00 92.00 88 ARG A C 1
ATOM 680 O O . ARG A 1 88 ? 15.109 5.634 -7.065 1.00 92.00 88 ARG A O 1
ATOM 687 N N . PRO A 1 89 ? 15.771 4.413 -8.851 1.00 94.19 89 PRO A N 1
ATOM 688 C CA . PRO A 1 89 ? 14.477 3.783 -9.053 1.00 94.19 89 PRO A CA 1
ATOM 689 C C . PRO A 1 89 ? 14.055 3.050 -7.781 1.00 94.19 89 PRO A C 1
ATOM 691 O O . PRO A 1 89 ? 14.886 2.433 -7.104 1.00 94.19 89 PRO A O 1
ATOM 694 N N . CYS A 1 90 ? 12.764 3.125 -7.450 1.00 95.69 90 CYS A N 1
ATOM 695 C CA . CYS A 1 90 ? 12.204 2.480 -6.260 1.00 95.69 90 CYS A CA 1
ATOM 696 C C . CYS A 1 90 ? 12.937 2.890 -4.969 1.00 95.69 90 CYS A C 1
ATOM 698 O O . CYS A 1 90 ? 13.345 2.038 -4.171 1.00 95.69 90 CYS A O 1
ATOM 700 N N . SER A 1 91 ? 13.187 4.193 -4.799 1.00 94.00 91 SER A N 1
ATOM 701 C CA . SER A 1 91 ? 13.870 4.771 -3.633 1.00 94.00 91 SER A CA 1
ATOM 702 C C . SER A 1 91 ? 15.252 4.174 -3.339 1.00 94.00 91 SER A C 1
ATOM 704 O O . SER A 1 91 ? 15.727 4.261 -2.203 1.00 94.00 91 SER A O 1
ATOM 706 N N . SER A 1 92 ? 15.917 3.537 -4.314 1.00 94.19 92 SER A N 1
ATOM 707 C CA . SER A 1 92 ? 17.121 2.699 -4.118 1.00 94.19 92 SER A CA 1
ATOM 708 C C . SER A 1 92 ? 16.948 1.539 -3.112 1.00 94.19 92 SER A C 1
ATOM 710 O O . SER A 1 92 ? 17.925 1.004 -2.590 1.00 94.19 92 SER A O 1
ATOM 712 N N . ARG A 1 93 ? 15.698 1.147 -2.838 1.00 94.75 93 ARG A N 1
ATOM 713 C CA . ARG A 1 93 ? 15.272 0.130 -1.855 1.00 94.75 93 ARG A CA 1
ATOM 714 C C . ARG A 1 93 ? 14.468 -0.996 -2.508 1.00 94.75 93 ARG A C 1
ATOM 716 O O . ARG A 1 93 ? 13.799 -1.777 -1.836 1.00 94.75 93 ARG A O 1
ATOM 723 N N . GLY A 1 94 ? 14.537 -1.092 -3.829 1.00 94.50 94 GLY A N 1
ATOM 724 C CA . GLY A 1 94 ? 13.848 -2.091 -4.627 1.00 94.50 94 GLY A CA 1
ATOM 725 C C . GLY A 1 94 ? 14.420 -2.170 -6.036 1.00 94.50 94 GLY A C 1
ATOM 726 O O . GLY A 1 94 ? 15.402 -1.503 -6.362 1.00 94.50 94 GLY A O 1
ATOM 727 N N . VAL A 1 95 ? 13.798 -3.003 -6.861 1.00 95.50 95 VAL A N 1
ATOM 728 C CA . VAL A 1 95 ? 14.135 -3.169 -8.278 1.00 95.50 95 VAL A CA 1
ATOM 729 C C . VAL A 1 95 ? 12.913 -2.813 -9.116 1.00 95.50 95 VAL A C 1
ATOM 731 O O . VAL A 1 95 ? 11.835 -3.363 -8.889 1.00 95.50 95 VAL A O 1
ATOM 734 N N . CYS A 1 96 ? 13.077 -1.895 -10.069 1.00 96.19 96 CYS A N 1
ATOM 735 C CA . CYS A 1 96 ? 12.021 -1.517 -11.007 1.00 96.19 96 CYS A CA 1
ATOM 736 C C . CYS A 1 96 ? 11.936 -2.531 -12.153 1.00 96.19 96 CYS A C 1
ATOM 738 O O . CYS A 1 96 ? 12.963 -2.953 -12.683 1.00 96.19 96 CYS A O 1
ATOM 740 N N . SER A 1 97 ? 10.720 -2.888 -12.566 1.00 95.94 97 SER A N 1
ATOM 741 C CA . SER A 1 97 ? 10.475 -3.591 -13.828 1.00 95.94 97 SER A CA 1
ATOM 742 C C . SER A 1 97 ? 10.624 -2.611 -14.998 1.00 95.94 97 SER A C 1
ATOM 744 O O . SER A 1 97 ? 9.640 -2.035 -15.474 1.00 95.94 97 SER A O 1
ATOM 746 N N . ASP A 1 98 ? 11.871 -2.389 -15.415 1.00 94.19 98 ASP A N 1
ATOM 747 C CA . ASP A 1 98 ? 12.249 -1.440 -16.458 1.00 94.19 98 ASP A CA 1
ATOM 748 C C . ASP A 1 98 ? 12.413 -2.076 -17.854 1.00 94.19 98 ASP A C 1
ATOM 750 O O . ASP A 1 98 ? 12.192 -3.272 -18.065 1.00 94.19 98 ASP A O 1
ATOM 754 N N . GLY A 1 99 ? 12.709 -1.246 -18.857 1.00 91.69 99 GLY A N 1
ATOM 755 C CA . GLY A 1 99 ? 12.802 -1.653 -20.259 1.00 91.69 99 GLY A CA 1
ATOM 756 C C . GLY A 1 99 ? 11.474 -1.599 -21.025 1.00 91.69 99 GLY A C 1
ATOM 757 O O . GLY A 1 99 ? 10.405 -1.346 -20.473 1.00 91.69 99 GLY A O 1
ATOM 758 N N . LEU A 1 100 ? 11.536 -1.854 -22.337 1.00 90.81 100 LEU A N 1
ATOM 759 C CA . LEU A 1 100 ? 10.384 -1.709 -23.246 1.00 90.81 100 LEU A CA 1
ATOM 760 C C . LEU A 1 100 ? 9.196 -2.622 -22.897 1.00 90.81 100 LEU A C 1
ATOM 762 O O . LEU A 1 100 ? 8.055 -2.268 -23.176 1.00 90.81 100 LEU A O 1
ATOM 766 N N . GLY A 1 101 ? 9.470 -3.794 -22.314 1.00 90.81 101 GLY A N 1
ATOM 767 C CA . GLY A 1 101 ? 8.455 -4.738 -21.830 1.00 90.81 101 GLY A CA 1
ATOM 768 C C . GLY A 1 101 ? 8.175 -4.640 -20.328 1.00 90.81 101 GLY A C 1
ATOM 769 O O . GLY A 1 101 ? 7.380 -5.424 -19.815 1.00 90.81 101 GLY A O 1
ATOM 770 N N . GLY A 1 102 ? 8.847 -3.726 -19.625 1.00 92.94 102 GLY A N 1
ATOM 771 C CA . GLY A 1 102 ? 8.620 -3.465 -18.210 1.00 92.94 102 GLY A CA 1
ATOM 772 C C . GLY A 1 102 ? 7.289 -2.755 -17.975 1.00 92.94 102 GLY A C 1
ATOM 773 O O . GLY A 1 102 ? 6.750 -2.110 -18.875 1.00 92.94 102 GLY A O 1
ATOM 774 N N . ASN A 1 103 ? 6.756 -2.873 -16.760 1.00 95.25 103 ASN A N 1
ATOM 775 C CA . ASN A 1 103 ? 5.501 -2.231 -16.346 1.00 95.25 103 ASN A CA 1
AT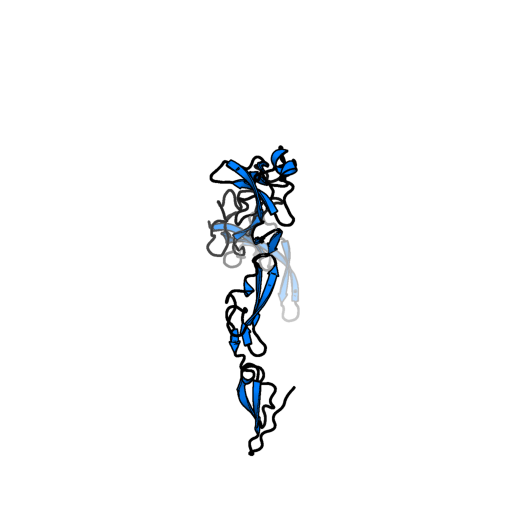OM 776 C C . ASN A 1 103 ? 5.701 -1.161 -15.256 1.00 95.25 103 ASN A C 1
ATOM 778 O O . ASN A 1 103 ? 4.721 -0.690 -14.682 1.00 95.25 103 ASN A O 1
ATOM 782 N N . GLY A 1 104 ? 6.955 -0.837 -14.918 1.00 93.19 104 GLY A N 1
ATOM 783 C CA . GLY A 1 104 ? 7.293 0.176 -13.919 1.00 93.19 104 GLY A CA 1
ATOM 784 C C . GLY A 1 104 ? 7.029 -0.227 -12.473 1.00 93.19 104 GLY A C 1
ATOM 785 O O . GLY A 1 104 ? 7.225 0.589 -11.576 1.00 93.19 104 GLY A O 1
ATOM 786 N N . THR A 1 105 ? 6.586 -1.462 -12.216 1.00 96.00 105 THR A N 1
ATOM 787 C CA . THR A 1 105 ? 6.341 -1.924 -10.846 1.00 96.00 105 THR A CA 1
ATOM 788 C C . THR A 1 105 ? 7.650 -2.108 -10.087 1.00 96.00 105 THR A C 1
ATOM 790 O O . THR A 1 105 ? 8.626 -2.650 -10.612 1.00 96.00 105 THR A O 1
ATOM 793 N N . CYS A 1 106 ? 7.666 -1.655 -8.835 1.00 96.75 106 CYS A N 1
ATOM 794 C CA . CYS A 1 106 ? 8.792 -1.814 -7.928 1.00 96.75 106 CYS A CA 1
ATOM 795 C C . CYS A 1 106 ? 8.652 -3.094 -7.104 1.00 96.75 106 CYS A C 1
ATOM 797 O O . CYS A 1 106 ? 7.653 -3.305 -6.420 1.00 96.75 106 CYS A O 1
ATOM 799 N N . THR A 1 107 ? 9.683 -3.935 -7.130 1.00 96.75 107 THR A N 1
ATOM 800 C CA . THR A 1 107 ? 9.824 -5.065 -6.206 1.00 96.75 107 THR A CA 1
ATOM 801 C C . THR A 1 107 ? 10.698 -4.630 -5.037 1.00 96.75 107 THR A C 1
ATOM 803 O O . THR A 1 107 ? 11.904 -4.436 -5.205 1.00 96.75 107 THR A O 1
ATOM 806 N N . CYS A 1 108 ? 10.093 -4.439 -3.866 1.00 96.88 108 CYS A N 1
ATOM 807 C CA . CYS A 1 108 ? 10.787 -3.903 -2.697 1.00 96.88 108 CYS A CA 1
ATOM 808 C C . CYS A 1 108 ? 11.675 -4.931 -1.998 1.00 96.88 108 CYS A C 1
ATOM 810 O O . CYS A 1 108 ? 11.396 -6.131 -1.981 1.00 96.88 108 CYS A O 1
ATOM 812 N N . GLN A 1 109 ? 12.766 -4.440 -1.413 1.00 95.50 109 GLN A N 1
ATOM 813 C CA . GLN A 1 109 ? 13.597 -5.215 -0.499 1.00 95.50 109 GLN A CA 1
ATOM 814 C C . GLN A 1 109 ? 12.822 -5.526 0.788 1.00 95.50 109 GLN A C 1
ATOM 816 O O . GLN A 1 109 ? 11.895 -4.809 1.162 1.00 95.50 109 GLN A O 1
ATOM 821 N N . VAL A 1 110 ? 13.233 -6.586 1.487 1.00 94.00 110 VAL A N 1
ATOM 822 C CA . VAL A 1 110 ? 12.597 -7.026 2.738 1.00 94.00 110 VAL A CA 1
ATOM 823 C C . VAL A 1 110 ? 12.532 -5.877 3.743 1.00 94.00 110 VAL A C 1
ATOM 825 O O . VAL A 1 110 ? 13.546 -5.234 4.015 1.00 94.00 110 VAL A O 1
ATOM 828 N N . GLY A 1 111 ? 11.354 -5.654 4.327 1.00 93.62 111 GLY A N 1
ATOM 829 C CA . GLY A 1 111 ? 11.133 -4.593 5.305 1.00 93.62 111 GLY A CA 1
ATOM 830 C C . GLY A 1 111 ? 10.647 -3.273 4.709 1.00 93.62 111 GLY A C 1
ATOM 831 O O . GLY A 1 111 ? 10.191 -2.426 5.478 1.00 93.62 111 GLY A O 1
ATOM 832 N N . PHE A 1 112 ? 10.682 -3.103 3.384 1.00 96.12 112 PHE A N 1
ATOM 833 C CA . PHE A 1 112 ? 10.155 -1.928 2.686 1.00 96.12 112 PHE A CA 1
ATOM 834 C C . PHE A 1 112 ? 8.810 -2.213 2.022 1.00 96.12 112 PHE A C 1
ATOM 836 O O . PHE A 1 112 ? 8.529 -3.327 1.585 1.00 96.12 112 PHE A O 1
ATOM 843 N N . ALA A 1 113 ? 7.989 -1.177 1.926 1.00 94.81 113 ALA A N 1
ATOM 844 C CA . ALA A 1 113 ? 6.672 -1.200 1.314 1.00 94.81 113 ALA A CA 1
ATOM 845 C C . ALA A 1 113 ? 6.418 0.119 0.567 1.00 94.81 113 ALA A C 1
ATOM 847 O O . ALA A 1 113 ? 7.270 1.006 0.539 1.00 94.81 113 ALA A O 1
ATOM 848 N N . GLY A 1 114 ? 5.242 0.235 -0.044 1.00 93.88 114 GLY A N 1
ATOM 849 C CA . GLY A 1 114 ? 4.881 1.380 -0.877 1.00 93.88 114 GLY A CA 1
ATOM 850 C C . GLY A 1 114 ? 5.071 1.097 -2.364 1.00 93.88 114 GLY A C 1
ATOM 851 O O . GLY A 1 114 ? 5.522 0.023 -2.769 1.00 93.88 114 GLY A O 1
ATOM 852 N N . THR A 1 115 ? 4.663 2.052 -3.192 1.00 93.25 115 THR A N 1
ATOM 853 C CA . THR A 1 115 ? 4.685 1.888 -4.659 1.00 93.25 115 THR A CA 1
ATOM 854 C C . THR A 1 115 ? 6.073 2.103 -5.254 1.00 93.25 115 THR A C 1
ATOM 856 O O . THR A 1 115 ? 6.381 1.572 -6.320 1.00 93.25 115 THR A O 1
ATOM 859 N N . ALA A 1 116 ? 6.916 2.834 -4.533 1.00 95.25 116 ALA A N 1
ATOM 860 C CA . ALA A 1 116 ? 8.294 3.151 -4.852 1.00 95.25 116 ALA A CA 1
ATOM 861 C C . ALA A 1 116 ? 9.264 2.683 -3.751 1.00 95.25 116 ALA A C 1
ATOM 863 O O . ALA A 1 116 ? 10.400 3.156 -3.702 1.00 95.25 116 ALA A O 1
ATOM 864 N N . CYS A 1 117 ? 8.851 1.761 -2.875 1.00 96.25 117 CYS A N 1
ATOM 865 C CA . CYS A 1 117 ? 9.642 1.282 -1.733 1.00 96.25 117 CYS A CA 1
ATOM 866 C C . CYS A 1 117 ? 10.096 2.410 -0.784 1.00 96.25 117 CYS A C 1
ATOM 868 O O . CYS A 1 117 ? 11.200 2.385 -0.229 1.00 96.25 117 CYS A O 1
ATOM 870 N N . GLU A 1 118 ? 9.246 3.424 -0.659 1.00 93.44 118 GLU A N 1
ATOM 871 C CA . GLU A 1 118 ? 9.418 4.651 0.111 1.00 93.44 118 GLU A CA 1
ATOM 872 C C . GLU A 1 118 ? 9.087 4.470 1.598 1.00 93.44 118 GLU A C 1
ATOM 874 O O . GLU A 1 118 ? 9.609 5.201 2.445 1.00 93.44 118 GLU A O 1
ATOM 879 N N . ASP A 1 119 ? 8.271 3.465 1.918 1.00 94.81 119 ASP A N 1
ATOM 880 C CA . ASP A 1 119 ? 7.758 3.196 3.254 1.00 94.81 119 ASP A CA 1
ATOM 881 C C . ASP A 1 119 ? 8.403 1.956 3.879 1.00 94.81 119 ASP A C 1
ATOM 883 O O . ASP A 1 119 ? 9.017 1.122 3.211 1.00 94.81 119 ASP A O 1
ATOM 887 N N . CYS A 1 120 ? 8.235 1.808 5.193 1.00 96.00 120 CYS A N 1
ATOM 888 C CA . CYS A 1 120 ? 8.497 0.534 5.854 1.00 96.00 120 CYS A CA 1
ATOM 889 C C . CYS A 1 120 ? 7.254 -0.358 5.802 1.00 96.00 120 CYS A C 1
ATOM 891 O O . CYS A 1 120 ? 6.124 0.130 5.859 1.00 96.00 120 CYS A O 1
ATOM 893 N N . GLU A 1 121 ? 7.457 -1.675 5.801 1.00 95.00 121 GLU A N 1
ATOM 894 C CA . GLU A 1 121 ? 6.391 -2.620 6.135 1.00 95.00 121 GLU A CA 1
ATOM 895 C C . GLU A 1 121 ? 5.776 -2.284 7.505 1.00 95.00 121 GLU A C 1
ATOM 897 O O . GLU A 1 121 ? 6.411 -1.681 8.382 1.00 95.00 121 GLU A O 1
ATOM 902 N N . ALA A 1 122 ? 4.528 -2.714 7.705 1.00 91.81 122 ALA A N 1
ATOM 903 C CA . ALA A 1 122 ? 3.809 -2.488 8.950 1.00 91.81 122 ALA A CA 1
ATOM 904 C C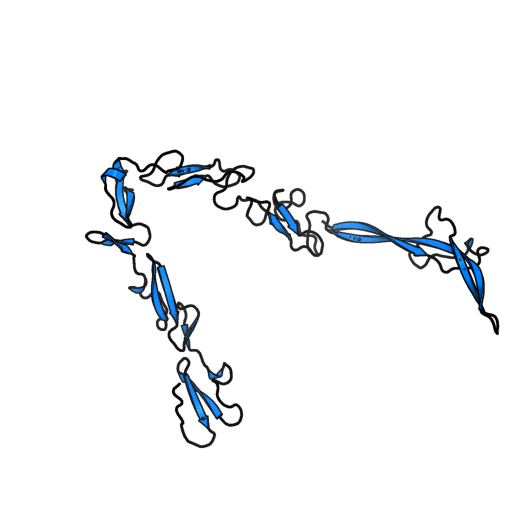 . ALA A 1 122 ? 4.636 -2.934 10.173 1.00 91.81 122 ALA A C 1
ATOM 906 O O . ALA A 1 122 ? 5.240 -4.007 10.181 1.00 91.81 122 ALA A O 1
ATOM 907 N N . ASN A 1 123 ? 4.630 -2.107 11.224 1.00 91.69 123 ASN A N 1
ATOM 908 C CA . ASN A 1 123 ? 5.372 -2.308 12.478 1.00 91.69 123 ASN A CA 1
ATOM 909 C C . ASN A 1 123 ? 6.908 -2.303 12.367 1.00 91.69 123 ASN A C 1
ATOM 911 O O . ASN A 1 123 ? 7.582 -2.792 13.277 1.00 91.69 123 ASN A O 1
ATOM 915 N N . ARG A 1 124 ? 7.485 -1.724 11.310 1.00 95.31 124 ARG A N 1
ATOM 916 C CA . ARG A 1 124 ? 8.938 -1.521 11.192 1.00 95.31 124 ARG A CA 1
ATOM 917 C C . ARG A 1 124 ? 9.324 -0.046 11.180 1.00 95.31 124 ARG A C 1
ATOM 919 O O . ARG A 1 124 ? 8.515 0.822 10.849 1.00 95.31 124 ARG A O 1
ATOM 926 N N . TYR A 1 125 ? 10.568 0.241 11.554 1.00 96.06 125 TYR A N 1
ATOM 927 C CA . TYR A 1 125 ? 11.081 1.606 11.624 1.00 96.06 125 TYR A CA 1
ATOM 928 C C . TYR A 1 125 ? 12.587 1.713 11.367 1.00 96.06 125 TYR A C 1
ATOM 930 O O . TYR A 1 125 ? 13.325 0.721 11.353 1.00 96.06 125 TYR A O 1
ATOM 938 N N . GLY A 1 126 ? 13.032 2.957 11.197 1.00 94.88 126 GLY A N 1
ATOM 939 C CA . GLY A 1 126 ? 14.423 3.334 10.990 1.00 94.88 126 GLY A CA 1
ATOM 940 C C . GLY A 1 126 ? 14.798 3.451 9.511 1.00 94.88 126 GLY A C 1
ATOM 941 O O . GLY A 1 126 ? 14.065 2.995 8.632 1.00 94.88 126 GLY A O 1
ATOM 942 N N . PRO A 1 127 ? 15.977 4.020 9.203 1.00 92.62 127 PRO A N 1
ATOM 943 C CA . PRO A 1 127 ? 16.371 4.352 7.834 1.00 92.62 127 PRO A CA 1
ATOM 944 C C . PRO A 1 127 ? 16.537 3.124 6.934 1.00 92.62 127 PRO A C 1
ATOM 946 O O . PRO A 1 127 ? 16.525 3.262 5.713 1.00 92.62 127 PRO A O 1
ATOM 949 N N . SER A 1 128 ? 16.712 1.940 7.518 1.00 93.44 128 SER A N 1
ATOM 950 C CA . SER A 1 128 ? 16.812 0.639 6.850 1.00 93.44 128 SER A CA 1
ATOM 951 C C . SER A 1 128 ? 15.562 -0.233 7.023 1.00 93.44 128 SER A C 1
ATOM 953 O O . SER A 1 128 ? 15.581 -1.373 6.576 1.00 93.44 128 SER A O 1
ATOM 955 N N . CYS A 1 129 ? 14.521 0.250 7.714 1.00 95.38 129 CYS A N 1
ATOM 956 C CA . CYS A 1 129 ? 13.336 -0.528 8.101 1.00 95.38 129 CYS A CA 1
ATOM 957 C C . CYS A 1 129 ? 13.656 -1.887 8.759 1.00 95.38 129 CYS A C 1
ATOM 959 O O . CYS A 1 129 ? 12.861 -2.821 8.715 1.00 95.38 129 CYS A O 1
ATOM 961 N N . SER A 1 130 ? 14.830 -2.027 9.377 1.00 95.06 130 SER A N 1
ATOM 962 C CA . SER A 1 130 ? 15.281 -3.292 9.967 1.00 95.06 130 SER A CA 1
ATOM 963 C C . SER A 1 130 ? 14.756 -3.503 11.385 1.00 95.06 130 SER A C 1
ATOM 965 O O . SER A 1 130 ? 14.659 -4.641 11.842 1.00 95.06 130 SER A O 1
ATOM 967 N N . SER A 1 131 ? 14.425 -2.418 12.086 1.00 95.50 131 SER A N 1
ATOM 968 C CA . SER A 1 131 ? 13.961 -2.463 13.470 1.00 95.50 131 SER A CA 1
ATOM 969 C C . SER A 1 131 ? 12.456 -2.697 13.527 1.00 95.50 131 SER A C 1
ATOM 971 O O . SER A 1 131 ? 11.709 -2.182 12.695 1.00 95.50 131 SER A O 1
ATOM 973 N N . VAL A 1 132 ? 12.011 -3.473 14.514 1.00 95.25 132 VAL A N 1
ATOM 974 C CA . VAL A 1 132 ? 10.603 -3.845 14.704 1.00 95.25 132 VAL A CA 1
ATOM 975 C C . VAL A 1 132 ? 10.063 -3.156 15.950 1.00 95.25 132 VAL A C 1
ATOM 977 O O . VAL A 1 132 ? 10.719 -3.136 16.990 1.00 95.25 132 VAL A O 1
ATOM 980 N N . CYS A 1 133 ? 8.866 -2.590 15.842 1.00 95.25 133 CYS A N 1
ATOM 981 C CA . CYS A 1 133 ? 8.167 -1.955 16.950 1.00 95.25 133 CYS A CA 1
ATOM 982 C C . CYS A 1 133 ? 7.797 -2.971 18.042 1.00 95.25 133 CYS A C 1
ATOM 984 O O . CYS A 1 133 ? 7.292 -4.052 17.744 1.00 95.25 133 CYS A O 1
ATOM 986 N N . SER A 1 134 ? 7.991 -2.598 19.309 1.00 95.31 134 SER A N 1
ATOM 987 C CA . SER A 1 134 ? 7.713 -3.443 20.484 1.00 95.31 134 SER A CA 1
ATOM 988 C C . SER A 1 134 ? 6.537 -2.955 21.342 1.00 95.31 134 SER A C 1
ATOM 990 O O . SER A 1 134 ? 6.321 -3.464 22.441 1.00 95.31 134 SER A O 1
ATOM 992 N N . CYS A 1 135 ? 5.782 -1.960 20.869 1.00 95.50 135 CYS A N 1
ATOM 993 C CA . CYS A 1 135 ? 4.670 -1.375 21.616 1.00 95.50 135 CYS A CA 1
ATOM 994 C C . CYS A 1 135 ? 3.527 -2.388 21.780 1.00 95.50 135 CYS A C 1
ATOM 996 O O . CYS A 1 135 ? 2.971 -2.850 20.787 1.00 95.50 135 CYS A O 1
ATOM 998 N N . VAL A 1 136 ? 3.150 -2.698 23.023 1.00 94.06 136 VAL A N 1
ATOM 999 C CA . VAL A 1 136 ? 2.041 -3.614 23.336 1.00 94.06 136 VAL A CA 1
ATOM 1000 C C . VAL A 1 136 ? 0.706 -2.866 23.301 1.00 94.06 136 VAL A C 1
ATOM 1002 O O . VAL A 1 136 ? -0.191 -3.225 22.544 1.00 94.06 136 VAL A O 1
ATOM 1005 N N . HIS A 1 137 ? 0.590 -1.781 24.074 1.00 90.81 137 HIS A N 1
ATOM 1006 C CA . HIS A 1 137 ? -0.617 -0.948 24.153 1.00 90.81 137 HIS A CA 1
ATOM 1007 C C . HIS A 1 137 ? -0.314 0.505 23.778 1.00 90.81 137 HIS A C 1
ATOM 1009 O O . HIS A 1 137 ? -0.479 1.431 24.575 1.00 90.81 137 HIS A O 1
ATOM 1015 N N . GLY A 1 138 ? 0.172 0.718 22.559 1.00 92.75 138 GLY A N 1
ATOM 1016 C CA . GLY A 1 138 ? 0.490 2.055 22.079 1.00 92.75 138 GLY A CA 1
ATOM 1017 C C . GLY A 1 138 ? 0.760 2.107 20.587 1.00 92.75 138 GLY A C 1
ATOM 1018 O O . GLY A 1 138 ? 0.807 1.085 19.904 1.00 92.75 138 GLY A O 1
ATOM 1019 N N . LEU A 1 139 ? 0.952 3.324 20.095 1.00 94.44 139 LEU A N 1
ATOM 1020 C CA . LEU A 1 139 ? 1.357 3.580 18.720 1.00 94.44 139 LEU A CA 1
ATOM 1021 C C . LEU A 1 139 ? 2.872 3.717 18.653 1.00 94.44 139 LEU A C 1
ATOM 1023 O O . LEU A 1 139 ? 3.474 4.429 19.453 1.00 94.44 139 LEU A O 1
ATOM 1027 N N . CYS A 1 140 ? 3.476 3.048 17.680 1.00 95.62 140 CYS A N 1
ATOM 1028 C CA . CYS A 1 140 ? 4.899 3.153 17.408 1.00 95.62 140 CYS A CA 1
ATOM 1029 C C . CYS A 1 140 ? 5.177 4.313 16.451 1.00 95.62 140 CYS A C 1
ATOM 1031 O O . CYS A 1 140 ? 4.476 4.469 15.449 1.00 95.62 140 CYS A O 1
ATOM 1033 N N . ALA A 1 141 ? 6.244 5.070 16.702 1.00 95.69 141 ALA A N 1
ATOM 1034 C CA . ALA A 1 141 ? 6.855 5.951 15.713 1.00 95.69 141 ALA A CA 1
ATOM 1035 C C . ALA A 1 141 ? 7.544 5.110 14.618 1.00 95.69 141 ALA A C 1
ATOM 1037 O O . ALA A 1 141 ? 8.763 4.931 14.613 1.00 95.69 141 ALA A O 1
ATOM 1038 N N . ALA A 1 142 ? 6.723 4.538 13.734 1.00 94.88 142 ALA A N 1
ATOM 1039 C CA . ALA A 1 142 ? 7.121 3.656 12.644 1.00 94.88 142 ALA A CA 1
ATOM 1040 C C . ALA A 1 142 ? 7.595 4.423 11.392 1.00 94.88 142 ALA A C 1
ATOM 1042 O O . ALA A 1 142 ? 7.513 5.650 11.322 1.00 94.88 142 ALA A O 1
ATOM 1043 N N . GLY A 1 143 ? 8.078 3.687 10.388 1.00 94.50 143 GLY A N 1
ATOM 1044 C CA . GLY A 1 143 ? 8.497 4.235 9.095 1.00 94.50 143 GLY A CA 1
ATOM 1045 C C . GLY A 1 143 ? 9.980 4.611 9.018 1.00 94.50 143 GLY A C 1
ATOM 1046 O O . GLY A 1 143 ? 10.732 4.500 9.988 1.00 94.50 143 GLY A O 1
ATOM 1047 N N . VAL A 1 144 ? 10.409 5.076 7.840 1.00 93.38 144 VAL A N 1
ATOM 1048 C CA . VAL A 1 144 ? 11.834 5.296 7.509 1.00 93.38 144 VAL A CA 1
ATOM 1049 C C . VAL A 1 144 ? 12.491 6.359 8.400 1.00 93.38 144 VAL A C 1
ATOM 1051 O O . VAL A 1 144 ? 13.677 6.276 8.717 1.00 93.38 144 VAL A O 1
ATOM 1054 N N . LYS A 1 145 ? 11.713 7.360 8.829 1.00 94.25 145 LYS A N 1
ATOM 1055 C CA . LYS A 1 145 ? 12.137 8.418 9.766 1.00 94.25 145 LYS A CA 1
ATOM 1056 C C . LYS A 1 145 ? 11.768 8.117 11.224 1.00 94.25 145 LYS A C 1
ATOM 1058 O O . LYS A 1 145 ? 12.053 8.933 12.095 1.00 94.25 145 LYS A O 1
ATOM 1063 N N . GLY A 1 146 ? 11.104 6.992 11.472 1.00 94.50 146 GLY A N 1
ATOM 1064 C CA . GLY A 1 146 ? 10.677 6.575 12.798 1.00 94.50 146 GLY A CA 1
ATOM 1065 C C . GLY A 1 146 ? 11.853 6.141 13.668 1.00 94.50 146 GLY A C 1
ATOM 1066 O O . GLY A 1 146 ? 12.815 5.549 13.176 1.00 94.50 146 GLY A O 1
ATOM 1067 N N . ASP A 1 147 ? 11.765 6.424 14.964 1.00 95.25 147 ASP A N 1
ATOM 1068 C CA . ASP A 1 147 ? 12.741 6.028 15.987 1.00 95.25 147 ASP A CA 1
ATOM 1069 C C . ASP A 1 147 ? 12.263 4.832 16.832 1.00 95.25 147 ASP A C 1
ATOM 1071 O O . ASP A 1 147 ? 12.996 4.349 17.696 1.00 95.25 147 ASP A O 1
ATOM 1075 N N . GLY A 1 148 ? 11.046 4.339 16.574 1.00 94.69 148 GLY A N 1
ATOM 1076 C CA . GLY A 1 148 ? 10.448 3.216 17.288 1.00 94.69 148 GLY A CA 1
ATOM 1077 C C . GLY A 1 148 ? 9.893 3.567 18.663 1.00 94.69 148 GLY A C 1
ATOM 1078 O O . GLY A 1 148 ? 9.473 2.667 19.392 1.00 94.69 148 GLY A O 1
ATOM 1079 N N . ARG A 1 149 ? 9.880 4.849 19.048 1.00 96.19 149 ARG A N 1
ATOM 1080 C CA . ARG A 1 149 ? 9.330 5.276 20.333 1.00 96.19 149 ARG A CA 1
ATOM 1081 C C . ARG A 1 149 ? 7.835 4.980 20.398 1.00 96.19 149 ARG A C 1
ATOM 1083 O O . ARG A 1 149 ? 7.086 5.278 19.468 1.00 96.19 149 ARG A O 1
ATOM 1090 N N . CYS A 1 150 ? 7.400 4.435 21.530 1.00 96.62 150 CYS A N 1
ATOM 1091 C CA . CYS A 1 150 ? 5.994 4.163 21.777 1.00 96.62 150 CYS A CA 1
ATOM 1092 C C . CYS A 1 150 ? 5.294 5.364 22.420 1.00 96.62 150 CYS A C 1
ATOM 1094 O O . CYS A 1 150 ? 5.744 5.903 23.434 1.00 96.62 150 CYS A O 1
ATOM 1096 N N . THR A 1 151 ? 4.148 5.728 21.857 1.00 95.62 151 THR A N 1
ATOM 1097 C CA . THR A 1 151 ? 3.157 6.604 22.479 1.00 95.62 151 THR A CA 1
ATOM 1098 C C . THR A 1 151 ? 2.062 5.721 23.059 1.00 95.62 151 THR A C 1
ATOM 1100 O O . THR A 1 151 ? 1.265 5.141 22.317 1.00 95.62 151 THR A O 1
ATOM 1103 N N . CYS A 1 152 ? 2.057 5.568 24.381 1.00 93.25 152 CYS A N 1
ATOM 1104 C CA . CYS A 1 152 ? 1.144 4.657 25.062 1.00 93.25 152 CYS A CA 1
ATOM 1105 C C . CYS A 1 152 ? -0.298 5.153 25.029 1.00 93.25 152 CYS A C 1
ATOM 1107 O O . CYS A 1 152 ? -0.563 6.351 25.133 1.00 93.25 152 CYS A O 1
ATOM 1109 N N . PHE A 1 153 ? -1.234 4.214 24.905 1.00 88.94 153 PHE A N 1
ATOM 1110 C CA . PHE A 1 153 ? -2.639 4.501 25.148 1.00 88.94 153 PHE A CA 1
ATOM 1111 C C . PHE A 1 153 ? -2.858 4.832 26.627 1.00 88.94 153 PHE A C 1
ATOM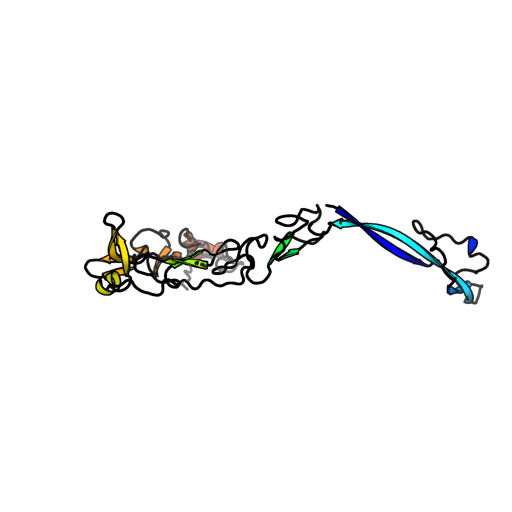 1113 O O . PHE A 1 153 ? -2.103 4.388 27.495 1.00 88.94 153 PHE A O 1
ATOM 1120 N N . SER A 1 154 ? -3.906 5.608 26.913 1.00 85.62 154 SER A N 1
ATOM 1121 C CA . SER A 1 154 ? -4.283 5.966 28.280 1.00 85.62 154 SER A CA 1
ATOM 1122 C C . SER A 1 154 ? -4.360 4.723 29.169 1.00 85.62 154 SER A C 1
ATOM 1124 O O . SER A 1 154 ? -4.907 3.699 28.766 1.00 85.62 154 SER A O 1
ATOM 1126 N N . GLY A 1 155 ? -3.797 4.823 30.370 1.00 85.69 155 GLY A N 1
ATOM 1127 C CA . GLY A 1 155 ? -3.757 3.719 31.325 1.00 85.69 155 GLY A CA 1
ATOM 1128 C C . GLY A 1 155 ? -2.567 2.773 31.200 1.00 85.69 155 GLY A C 1
ATOM 1129 O O . GLY A 1 155 ? -2.402 1.922 32.069 1.00 85.69 155 GLY A O 1
ATOM 1130 N N . TYR A 1 156 ? -1.704 2.955 30.199 1.00 90.06 156 TYR A N 1
ATOM 1131 C CA . TYR A 1 156 ? -0.465 2.195 30.053 1.00 90.06 156 TYR A CA 1
ATOM 1132 C C . TYR A 1 156 ? 0.765 3.101 30.071 1.00 90.06 156 TYR A C 1
ATOM 1134 O O . TYR A 1 156 ? 0.725 4.268 29.683 1.00 90.06 156 TYR A O 1
ATOM 1142 N N . GLY A 1 157 ? 1.883 2.539 30.510 1.00 91.31 157 GLY A N 1
ATOM 1143 C CA . GLY A 1 157 ? 3.177 3.194 30.571 1.00 91.31 157 GLY A CA 1
ATOM 1144 C C . GLY A 1 157 ? 4.331 2.216 30.369 1.00 91.31 157 GLY A C 1
ATOM 1145 O O . GLY A 1 157 ? 4.151 1.037 30.062 1.00 91.31 157 GLY A O 1
ATOM 1146 N N . GLY A 1 158 ? 5.546 2.727 30.552 1.00 93.44 158 GLY A N 1
ATOM 1147 C CA . GLY A 1 158 ? 6.774 2.016 30.195 1.00 93.44 158 GLY A CA 1
ATOM 1148 C C . GLY A 1 158 ? 7.199 2.279 28.750 1.00 93.44 158 GLY A C 1
ATOM 1149 O O . GLY A 1 158 ? 6.456 2.857 27.963 1.00 93.44 158 GLY A O 1
ATOM 1150 N N . ALA A 1 159 ? 8.422 1.872 28.405 1.00 93.62 159 ALA A N 1
ATOM 1151 C CA . ALA A 1 159 ? 8.989 2.117 27.077 1.00 93.62 159 ALA A CA 1
ATOM 1152 C C . ALA A 1 159 ? 8.231 1.374 25.960 1.00 93.62 159 ALA A C 1
ATOM 1154 O O . ALA A 1 159 ? 8.148 1.883 24.848 1.00 93.62 159 ALA A O 1
ATOM 1155 N N . SER A 1 160 ? 7.658 0.209 26.276 1.00 95.62 160 SER A N 1
ATOM 1156 C CA . SER A 1 160 ? 6.862 -0.642 25.379 1.00 95.62 160 SER A CA 1
ATOM 1157 C C . SER A 1 160 ? 5.354 -0.592 25.653 1.00 95.62 160 SER A C 1
ATOM 1159 O O . SER A 1 160 ? 4.599 -1.341 25.037 1.00 95.62 160 SER A O 1
ATOM 1161 N N . CYS A 1 161 ? 4.880 0.278 26.551 1.00 95.12 161 CYS A N 1
ATOM 1162 C CA . CYS A 1 161 ? 3.459 0.359 26.928 1.00 95.12 161 CYS A CA 1
ATOM 1163 C C . CYS A 1 161 ? 2.886 -0.969 27.463 1.00 95.12 161 CYS A C 1
ATOM 1165 O O . CYS A 1 161 ? 1.727 -1.315 27.237 1.00 95.12 161 CYS A O 1
ATOM 1167 N N . ASP A 1 162 ? 3.729 -1.739 28.141 1.00 94.06 162 ASP A N 1
ATOM 1168 C CA . ASP A 1 162 ? 3.439 -3.046 28.730 1.00 94.06 162 ASP A CA 1
ATOM 1169 C C . ASP A 1 162 ? 2.954 -2.944 30.183 1.00 94.06 162 ASP A C 1
ATOM 1171 O O . ASP A 1 162 ? 2.363 -3.886 30.705 1.00 94.06 162 ASP A O 1
ATOM 1175 N N . LYS A 1 163 ? 3.174 -1.800 30.841 1.00 91.88 163 LYS A N 1
ATOM 1176 C CA . LYS A 1 163 ? 2.840 -1.612 32.255 1.00 91.88 163 LYS A CA 1
ATOM 1177 C C . LYS A 1 163 ? 1.510 -0.899 32.387 1.00 91.88 163 LYS A C 1
ATOM 1179 O O . LYS A 1 163 ? 1.385 0.239 31.946 1.00 91.88 163 LYS A O 1
ATOM 1184 N N . GLU A 1 164 ? 0.540 -1.533 33.026 1.00 87.81 164 GLU A N 1
ATOM 1185 C CA . GLU A 1 164 ? -0.689 -0.853 33.427 1.00 87.81 164 GLU A CA 1
ATOM 1186 C C . GLU A 1 164 ? -0.388 0.169 34.537 1.00 87.81 164 GLU A C 1
ATOM 1188 O O . GLU A 1 164 ? 0.397 -0.096 35.454 1.00 87.81 164 GLU A O 1
ATOM 1193 N N . LEU A 1 165 ? -0.978 1.361 34.444 1.00 88.62 165 LEU A N 1
ATOM 1194 C CA . LEU A 1 165 ? -0.828 2.392 35.465 1.00 88.62 165 LEU A CA 1
ATOM 1195 C C . LEU A 1 165 ? -1.526 1.949 36.765 1.00 88.62 165 LEU A C 1
ATOM 1197 O O . LEU A 1 165 ? -2.639 1.422 36.700 1.00 88.62 165 LEU A O 1
ATOM 1201 N N . PRO A 1 166 ? -0.943 2.211 37.953 1.00 87.31 166 PRO A N 1
ATOM 1202 C CA . PRO A 1 166 ? -1.536 1.801 39.230 1.00 87.31 166 PRO A CA 1
ATOM 1203 C C . PRO A 1 166 ? -2.970 2.308 39.435 1.00 87.31 166 PRO A C 1
ATOM 1205 O O . PRO A 1 166 ? -3.818 1.592 39.964 1.00 87.31 166 PRO A O 1
ATOM 1208 N N . GLU A 1 167 ? -3.253 3.525 38.966 1.00 86.94 167 GLU A N 1
ATOM 1209 C CA . GLU A 1 167 ? -4.585 4.134 39.008 1.00 86.94 167 GLU A CA 1
ATOM 1210 C C . GLU A 1 167 ? -5.608 3.310 38.204 1.00 86.94 167 GLU A C 1
ATOM 1212 O O . GLU A 1 167 ? -6.720 3.073 38.673 1.00 86.94 167 GLU A O 1
ATOM 1217 N N . CYS A 1 168 ? -5.213 2.768 37.050 1.00 87.25 168 CYS A N 1
ATOM 1218 C CA . CYS A 1 168 ? -6.059 1.888 36.241 1.00 87.25 168 CYS A CA 1
ATOM 1219 C C . CYS A 1 168 ? -6.231 0.500 36.851 1.00 87.25 168 CYS A C 1
ATOM 1221 O O . CYS A 1 168 ? -7.358 0.009 36.924 1.00 87.25 168 CYS A O 1
ATOM 1223 N N . ALA A 1 169 ? -5.154 -0.085 37.377 1.00 85.62 169 ALA A N 1
ATOM 1224 C CA . ALA A 1 169 ? -5.224 -1.371 38.066 1.00 85.62 169 ALA A CA 1
ATOM 1225 C C . ALA A 1 169 ? -6.204 -1.320 39.256 1.00 85.62 169 ALA A C 1
ATOM 1227 O O . ALA A 1 169 ? -6.951 -2.267 39.502 1.00 85.62 169 ALA A O 1
ATOM 1228 N N . SER A 1 170 ? -6.267 -0.185 39.963 1.00 87.44 170 SER A N 1
ATOM 1229 C CA . SER A 1 170 ? -7.214 0.016 41.067 1.00 87.44 170 SER A CA 1
ATOM 1230 C C . SER A 1 170 ? -8.675 0.193 40.633 1.00 87.44 170 SER A C 1
ATOM 1232 O O . SER A 1 170 ? -9.576 -0.140 41.402 1.00 87.44 170 SER A O 1
ATOM 1234 N N . LEU A 1 171 ? -8.932 0.658 39.404 1.00 85.75 171 LEU A N 1
ATOM 1235 C CA . LEU A 1 171 ? -10.287 0.838 38.868 1.00 85.75 171 LEU A CA 1
ATOM 1236 C C . LEU A 1 171 ? -10.986 -0.490 38.537 1.00 85.75 171 LEU A C 1
ATOM 1238 O O . LEU A 1 171 ? -12.211 -0.503 38.448 1.00 85.75 171 LEU A O 1
ATOM 1242 N N . SER A 1 172 ? -10.237 -1.594 38.381 1.00 84.44 172 SER A N 1
ATOM 1243 C CA . SER A 1 172 ? -10.777 -2.936 38.092 1.00 84.44 172 SER A CA 1
ATOM 1244 C C . SER A 1 172 ? -11.809 -2.925 36.955 1.00 84.44 172 SER A C 1
ATOM 1246 O O . SER A 1 172 ? -12.974 -3.291 37.134 1.00 84.44 172 SER A O 1
ATOM 1248 N N . CYS A 1 173 ? -11.388 -2.450 35.779 1.00 86.38 173 CYS A N 1
ATOM 1249 C CA . CYS A 1 173 ? -12.274 -2.292 34.632 1.00 86.38 173 CYS A CA 1
ATOM 1250 C C . CYS A 1 173 ? -12.932 -3.614 34.207 1.00 86.38 173 CYS A C 1
ATOM 1252 O O . CYS A 1 173 ? -12.325 -4.682 34.205 1.00 86.38 173 CYS A O 1
ATOM 1254 N N . GLN A 1 174 ? -14.210 -3.524 33.845 1.00 87.50 174 GLN A N 1
ATOM 1255 C CA . GLN A 1 174 ? -15.043 -4.670 33.486 1.00 87.50 174 GLN A CA 1
ATOM 1256 C C . GLN A 1 174 ? -14.631 -5.277 32.133 1.00 87.50 174 GLN A C 1
ATOM 1258 O O . GLN A 1 174 ? -13.940 -4.640 31.334 1.00 87.50 174 GLN A O 1
ATOM 1263 N N . GLN A 1 175 ? -15.108 -6.489 31.831 1.00 88.75 175 GLN A N 1
ATOM 1264 C CA . GLN A 1 175 ? -14.902 -7.129 30.525 1.00 88.75 175 GLN A CA 1
ATOM 1265 C C . GLN A 1 175 ? -15.317 -6.186 29.379 1.00 88.75 175 GLN A C 1
ATOM 1267 O O . GLN A 1 175 ? -16.353 -5.525 29.455 1.00 88.75 175 GLN A O 1
ATOM 1272 N N . ASN A 1 176 ? -14.521 -6.151 28.306 1.00 90.69 176 ASN A N 1
ATOM 1273 C CA . ASN A 1 176 ? -14.734 -5.296 27.130 1.00 90.69 176 ASN A CA 1
ATOM 1274 C C . ASN A 1 176 ? -14.712 -3.787 27.427 1.00 90.69 176 ASN A C 1
ATOM 1276 O O . ASN A 1 176 ? -15.274 -2.986 26.677 1.00 90.69 176 ASN A O 1
ATOM 1280 N N . SER A 1 177 ? -14.035 -3.392 28.503 1.00 89.75 177 SER A N 1
ATOM 1281 C CA . SER A 1 177 ? -13.711 -2.003 28.809 1.00 89.75 177 SER A CA 1
ATOM 1282 C C . SER A 1 177 ? -12.208 -1.835 28.996 1.00 89.75 177 SER A C 1
ATOM 1284 O O . SER A 1 177 ? -11.491 -2.798 29.261 1.00 89.75 177 SER A O 1
ATOM 1286 N N . ARG A 1 178 ? -11.724 -0.607 28.828 1.00 87.19 178 ARG A N 1
ATOM 1287 C CA . ARG A 1 178 ? -10.348 -0.224 29.131 1.00 87.19 178 ARG A CA 1
ATOM 1288 C C . ARG A 1 178 ? -10.335 1.044 29.964 1.00 87.19 178 ARG A C 1
ATOM 1290 O O . ARG A 1 178 ? -11.248 1.868 29.879 1.00 87.19 178 ARG A O 1
ATOM 1297 N N . CYS A 1 179 ? -9.278 1.203 30.740 1.00 88.81 179 CYS A N 1
ATOM 1298 C CA . CYS A 1 179 ? -9.011 2.449 31.426 1.00 88.81 179 CYS A CA 1
ATOM 1299 C C . CYS A 1 179 ? -8.660 3.528 30.398 1.00 88.81 179 CYS A C 1
ATOM 1301 O O . CYS A 1 179 ? -7.831 3.301 29.517 1.00 88.81 179 CYS A O 1
ATOM 1303 N N . MET A 1 180 ? -9.300 4.689 30.474 1.00 87.44 180 MET A N 1
ATOM 1304 C CA . MET A 1 180 ? -8.941 5.825 29.642 1.00 87.44 180 MET A CA 1
ATOM 1305 C C . MET A 1 180 ? -9.150 7.147 30.352 1.00 87.44 180 MET A C 1
ATOM 1307 O O . MET A 1 180 ? -9.944 7.257 31.281 1.00 87.44 180 MET A O 1
ATOM 1311 N N . GLU A 1 181 ? -8.410 8.149 29.903 1.00 86.69 181 GLU A N 1
ATOM 1312 C CA . GLU A 1 181 ? -8.510 9.491 30.449 1.00 86.69 181 GLU A CA 1
ATOM 1313 C C . GLU A 1 181 ? -9.787 10.167 29.941 1.00 86.69 181 GLU A C 1
ATOM 1315 O O . GLU A 1 181 ? -10.098 10.165 28.746 1.00 86.69 181 GLU A O 1
ATOM 1320 N N . GLU A 1 182 ? -10.568 10.717 30.860 1.00 86.19 182 GLU A N 1
ATOM 1321 C CA . GLU A 1 182 ? -11.761 11.477 30.536 1.00 86.19 182 GLU A CA 1
ATOM 1322 C C . GLU A 1 182 ? -11.379 12.878 30.046 1.00 86.19 182 GLU A C 1
ATOM 1324 O O . GLU A 1 182 ? -10.803 13.672 30.785 1.00 86.19 182 GLU A O 1
ATOM 1329 N N . ALA A 1 183 ? -11.757 13.205 28.808 1.00 83.69 183 ALA A N 1
ATOM 1330 C CA . ALA A 1 183 ? -11.310 14.413 28.107 1.00 83.69 183 ALA A CA 1
ATOM 1331 C C . ALA A 1 183 ? -11.598 15.746 28.829 1.00 83.69 183 ALA A C 1
ATOM 1333 O O . ALA A 1 183 ? -10.924 16.735 28.562 1.00 83.69 183 ALA A O 1
ATOM 1334 N N . LEU A 1 184 ? -12.608 15.796 29.707 1.00 84.44 184 LEU A N 1
ATOM 1335 C CA . LEU A 1 184 ? -13.010 17.021 30.411 1.00 84.44 184 LEU A CA 1
ATOM 1336 C C . LEU A 1 184 ? -12.335 17.190 31.775 1.00 84.44 184 LEU A C 1
ATOM 1338 O O . LEU A 1 184 ? -12.163 18.316 32.232 1.00 84.44 184 LEU A O 1
ATOM 1342 N N . THR A 1 185 ? -12.003 16.088 32.444 1.00 86.44 185 THR A N 1
ATOM 1343 C CA . THR A 1 185 ? -11.540 16.102 33.840 1.00 86.44 185 THR A CA 1
ATOM 1344 C C . THR A 1 185 ? -10.093 15.648 33.986 1.00 86.44 185 THR A C 1
ATOM 1346 O O . THR A 1 185 ? -9.506 15.853 35.044 1.00 86.44 185 THR A O 1
ATOM 1349 N N . GLY A 1 186 ? -9.521 15.011 32.959 1.00 83.50 186 GLY A N 1
ATOM 1350 C CA . GLY A 1 186 ? -8.217 14.351 33.033 1.00 83.50 186 GLY A CA 1
ATOM 1351 C C . GLY A 1 186 ? -8.217 13.111 33.934 1.00 83.50 186 GLY A C 1
ATOM 1352 O O . GLY A 1 186 ? -7.168 12.540 34.216 1.00 83.50 186 GLY A O 1
ATOM 1353 N N . ARG A 1 187 ? -9.385 12.681 34.436 1.00 87.19 187 ARG A N 1
ATOM 1354 C CA . ARG A 1 187 ? -9.482 11.541 35.349 1.00 87.19 187 ARG A CA 1
ATOM 1355 C C . ARG A 1 187 ? -9.470 10.236 34.567 1.00 87.19 187 ARG A C 1
ATOM 1357 O O . ARG A 1 187 ? -10.203 10.084 33.592 1.00 87.19 187 ARG A O 1
ATOM 1364 N N . LEU A 1 188 ? -8.712 9.259 35.047 1.00 86.19 188 LEU A N 1
ATOM 1365 C CA . LEU A 1 188 ? -8.777 7.896 34.535 1.00 86.19 188 LEU A CA 1
ATOM 1366 C C . LEU A 1 188 ? -10.106 7.238 34.939 1.00 86.19 188 LEU A C 1
ATOM 1368 O O . LEU A 1 188 ? -10.484 7.216 36.111 1.00 86.19 188 LEU A O 1
ATOM 1372 N N . VAL A 1 189 ? -10.837 6.729 33.950 1.00 88.44 189 VAL A N 1
ATOM 1373 C CA . VAL A 1 189 ? -12.135 6.063 34.105 1.00 88.44 189 VAL A CA 1
ATOM 1374 C C . VAL A 1 189 ? -12.214 4.840 33.192 1.00 88.44 189 VAL A C 1
ATOM 1376 O O . VAL A 1 189 ? -11.633 4.818 32.108 1.00 88.44 189 VAL A O 1
ATOM 1379 N N . CYS A 1 190 ? -12.960 3.814 33.597 1.00 88.44 190 CYS A N 1
ATOM 1380 C CA . CYS A 1 190 ? -13.235 2.678 32.719 1.00 88.44 190 CYS A CA 1
ATOM 1381 C C . CYS A 1 190 ? -14.268 3.071 31.665 1.00 88.44 190 CYS A C 1
ATOM 1383 O O . CYS A 1 190 ? -15.350 3.559 31.999 1.00 88.44 190 CYS A O 1
ATOM 1385 N N . ARG A 1 191 ? -13.958 2.832 30.391 1.00 89.88 191 ARG A N 1
ATOM 1386 C CA . ARG A 1 191 ? -14.911 3.005 29.291 1.00 89.88 191 ARG A CA 1
ATOM 1387 C C . ARG A 1 191 ? -14.857 1.820 28.347 1.00 89.88 191 ARG A C 1
ATOM 1389 O O . ARG A 1 191 ? -13.819 1.183 28.182 1.00 89.88 191 ARG A O 1
ATOM 1396 N N . CYS A 1 192 ? -16.000 1.518 27.746 1.00 91.81 192 CYS A N 1
ATOM 1397 C CA . CYS A 1 192 ? -16.123 0.407 26.818 1.00 91.81 192 CYS A CA 1
ATOM 1398 C C . CYS A 1 192 ? -15.157 0.537 25.635 1.00 91.81 192 CYS A C 1
ATOM 1400 O O . CYS A 1 192 ? -14.860 1.642 25.171 1.00 91.81 192 CYS A O 1
ATOM 1402 N N . LEU A 1 193 ? -14.666 -0.607 25.160 1.00 90.12 193 LEU A N 1
ATOM 1403 C CA . LEU A 1 193 ? -13.879 -0.688 23.935 1.00 90.12 193 LEU A CA 1
ATOM 1404 C C . LEU A 1 193 ? -14.700 -0.186 22.731 1.00 90.12 193 LEU A C 1
ATOM 1406 O O . LEU A 1 193 ? -15.933 -0.211 22.778 1.00 90.12 193 LEU A O 1
ATOM 1410 N N . PRO A 1 194 ? -14.051 0.254 21.637 1.00 90.56 194 PRO A N 1
ATOM 1411 C CA . PRO A 1 194 ? -14.756 0.593 20.404 1.00 90.56 194 PRO A CA 1
ATOM 1412 C C . PRO A 1 194 ? -15.703 -0.532 19.964 1.00 90.56 194 PRO A C 1
ATOM 1414 O O . PRO A 1 194 ? -15.345 -1.708 20.014 1.00 90.56 194 PRO A O 1
ATOM 1417 N N . GLY A 1 195 ? -16.920 -0.158 19.576 1.00 92.31 195 GLY A N 1
ATOM 1418 C CA . GLY A 1 195 ? -17.989 -1.087 19.208 1.00 92.31 195 GLY A CA 1
ATOM 1419 C C . GLY A 1 195 ? -18.734 -1.735 20.380 1.00 92.31 195 GLY A C 1
ATOM 1420 O O . GLY A 1 195 ? -19.587 -2.594 20.166 1.00 92.31 195 GLY A O 1
ATOM 1421 N N . TYR A 1 196 ? -18.458 -1.318 21.618 1.00 94.38 196 TYR A N 1
ATOM 1422 C CA . TYR A 1 196 ? -19.223 -1.688 22.807 1.00 94.38 196 TYR A CA 1
ATOM 1423 C C . TYR A 1 196 ? -19.914 -0.466 23.417 1.00 94.38 196 TYR A C 1
ATOM 1425 O O . TYR A 1 196 ? -19.379 0.643 23.407 1.00 94.38 196 TYR A O 1
ATOM 1433 N N . GLN A 1 197 ? -21.090 -0.682 24.004 1.00 92.50 197 GLN A N 1
ATOM 1434 C CA . GLN A 1 197 ? -21.843 0.341 24.724 1.00 92.50 197 GLN A CA 1
ATOM 1435 C C . GLN A 1 197 ? -21.994 -0.012 26.204 1.00 92.50 197 GLN A C 1
ATOM 1437 O O . GLN A 1 197 ? -22.195 -1.174 26.574 1.00 92.50 197 GLN A O 1
ATOM 1442 N N . GLN A 1 198 ? -21.924 1.016 27.050 1.00 88.75 198 GLN A N 1
ATOM 1443 C CA . GLN A 1 198 ? -22.122 0.870 28.486 1.00 88.75 198 GLN A CA 1
ATOM 1444 C C . GLN A 1 198 ? -23.604 0.612 28.763 1.00 88.75 198 GLN A C 1
ATOM 1446 O O . GLN A 1 198 ? -24.457 1.439 28.450 1.00 88.75 198 GLN A O 1
ATOM 1451 N N . THR A 1 199 ? -23.903 -0.528 29.377 1.00 86.31 199 THR A N 1
ATOM 1452 C CA . THR A 1 199 ? -25.209 -0.811 29.993 1.00 86.31 199 THR A CA 1
ATOM 1453 C C . THR A 1 199 ? -25.049 -0.781 31.522 1.00 86.31 199 THR A C 1
ATOM 1455 O O . THR A 1 199 ? -23.949 -0.543 32.020 1.00 86.31 199 THR A O 1
ATOM 1458 N N . ALA A 1 200 ? -26.122 -1.003 32.289 1.00 78.25 200 ALA A N 1
ATOM 1459 C CA . ALA A 1 200 ? -26.169 -0.832 33.748 1.00 78.25 200 ALA A CA 1
ATOM 1460 C C . ALA A 1 200 ? -24.995 -1.448 34.544 1.00 78.25 200 ALA A C 1
ATOM 1462 O O . ALA A 1 200 ? -24.655 -0.918 35.597 1.00 78.25 200 ALA A O 1
ATOM 1463 N N . ALA A 1 201 ? -24.366 -2.530 34.067 1.00 78.38 201 ALA A N 1
ATOM 1464 C CA . ALA A 1 201 ? -23.241 -3.158 34.767 1.00 78.38 201 ALA A CA 1
ATOM 1465 C C . ALA A 1 201 ? -22.163 -3.783 33.866 1.00 78.38 201 ALA A C 1
ATOM 1467 O O . ALA A 1 201 ? -21.290 -4.457 34.405 1.00 78.38 201 ALA A O 1
ATOM 1468 N N . GLN A 1 202 ? -22.247 -3.654 32.536 1.00 89.00 202 GLN A N 1
ATOM 1469 C CA . GLN A 1 202 ? -21.336 -4.323 31.595 1.00 89.00 202 GLN A CA 1
ATOM 1470 C C . GLN A 1 202 ? -21.230 -3.555 30.270 1.00 89.00 202 GLN A C 1
ATOM 1472 O O . GLN A 1 202 ? -22.168 -2.859 29.866 1.00 89.00 202 GLN A O 1
ATOM 1477 N N . CYS A 1 203 ? -20.111 -3.748 29.572 1.00 93.44 203 CYS A N 1
ATOM 1478 C CA . CYS A 1 203 ? -19.928 -3.333 28.185 1.00 93.44 203 CYS A CA 1
ATOM 1479 C C . CYS A 1 203 ? -20.401 -4.443 27.244 1.00 93.44 203 CYS A C 1
ATOM 1481 O O . CYS A 1 203 ? -19.778 -5.503 27.149 1.00 93.44 203 CYS A O 1
ATOM 1483 N N . VAL A 1 204 ? -21.503 -4.188 26.540 1.00 92.75 204 VAL A N 1
ATOM 1484 C CA . VAL A 1 204 ? -22.096 -5.125 25.573 1.00 92.75 204 VAL A CA 1
ATOM 1485 C C . VAL A 1 204 ? -21.801 -4.664 24.153 1.00 92.75 204 VAL A C 1
ATOM 1487 O O . VAL A 1 204 ? -21.755 -3.462 23.888 1.00 92.75 204 VAL A O 1
ATOM 1490 N N . SER A 1 205 ? -21.562 -5.610 23.246 1.00 94.25 205 SER A N 1
ATOM 1491 C CA . SER A 1 205 ? -21.314 -5.316 21.833 1.00 94.25 205 SER A CA 1
ATOM 1492 C C . SER A 1 205 ? -22.503 -4.563 21.244 1.00 94.25 205 SER A C 1
ATOM 1494 O O . SER A 1 205 ? -23.645 -5.017 21.366 1.00 94.25 205 SER A O 1
ATOM 1496 N N . VAL A 1 206 ? -22.237 -3.435 20.596 1.00 95.25 206 VAL A N 1
ATOM 1497 C CA . VAL A 1 206 ? -23.236 -2.707 19.816 1.00 95.25 206 VAL A CA 1
ATOM 1498 C C . VAL A 1 206 ? -23.657 -3.603 18.663 1.00 95.25 206 VAL A C 1
ATOM 1500 O O . VAL A 1 206 ? -22.803 -4.098 17.934 1.00 95.25 206 VAL A O 1
ATOM 1503 N N . ASN A 1 207 ? -24.963 -3.824 18.518 1.00 94.31 207 ASN A N 1
ATOM 1504 C CA . ASN A 1 207 ? -25.527 -4.617 17.435 1.00 94.31 207 ASN A CA 1
ATOM 1505 C C . ASN A 1 207 ? -26.102 -3.681 16.356 1.00 94.31 207 ASN A C 1
ATOM 1507 O O . ASN A 1 207 ? -27.198 -3.143 16.557 1.00 94.31 207 ASN A O 1
ATOM 1511 N N . PRO A 1 208 ? -25.426 -3.520 15.200 1.00 95.31 208 PRO A N 1
ATOM 1512 C CA . PRO A 1 208 ? -25.910 -2.655 14.126 1.00 95.31 208 PRO A CA 1
ATOM 1513 C C . PRO A 1 208 ? -27.236 -3.129 13.520 1.00 95.31 208 PRO A C 1
ATOM 1515 O O . PRO A 1 208 ? -28.001 -2.315 13.016 1.00 95.31 208 PRO A O 1
ATOM 1518 N N . CYS A 1 209 ? -27.551 -4.428 13.602 1.00 95.19 209 CYS A N 1
ATOM 1519 C CA . CYS A 1 209 ? -28.772 -5.009 13.035 1.00 95.19 209 CYS A CA 1
ATOM 1520 C C . CYS A 1 209 ? -30.057 -4.588 13.759 1.00 95.19 209 CYS A C 1
ATOM 1522 O O . CYS A 1 209 ? -31.149 -4.839 13.256 1.00 95.19 209 CYS A O 1
ATOM 1524 N N . LEU A 1 210 ? -29.955 -3.958 14.936 1.00 94.06 210 LEU A N 1
ATOM 1525 C CA . LEU A 1 210 ? -31.106 -3.319 15.583 1.00 94.06 210 LEU A CA 1
ATOM 1526 C C . LEU A 1 210 ? -31.563 -2.058 14.829 1.00 94.06 210 LEU A C 1
ATOM 1528 O O . LEU A 1 210 ? -32.650 -1.545 15.083 1.00 94.06 210 LEU A O 1
ATOM 1532 N N . GLN A 1 211 ? -30.743 -1.571 13.898 1.00 92.12 211 GLN A N 1
ATOM 1533 C CA . GLN A 1 211 ? -31.067 -0.515 12.951 1.00 92.12 211 GLN A CA 1
ATOM 1534 C C . GLN A 1 211 ? -31.254 -1.103 11.543 1.00 92.12 211 GLN A C 1
ATOM 1536 O O . GLN A 1 211 ? -30.806 -2.206 11.233 1.00 92.12 211 GLN A O 1
ATOM 1541 N N . GLN A 1 212 ? -31.905 -0.349 10.657 1.00 91.31 212 GLN A N 1
ATOM 1542 C CA . GLN A 1 212 ? -32.123 -0.741 9.259 1.00 91.31 212 GLN A CA 1
ATOM 1543 C C . GLN A 1 212 ? -30.857 -0.489 8.415 1.00 91.31 212 GLN A C 1
ATOM 1545 O O . GLN A 1 212 ? -30.814 0.432 7.604 1.00 91.31 212 GLN A O 1
ATOM 1550 N N . VAL A 1 213 ? -29.798 -1.274 8.655 1.00 95.62 213 VAL A N 1
ATOM 1551 C CA . VAL A 1 213 ? -28.475 -1.123 8.002 1.00 95.62 213 VAL A CA 1
ATOM 1552 C C . VAL A 1 213 ? -28.293 -1.953 6.726 1.00 95.62 213 VAL A C 1
ATOM 1554 O O . VAL A 1 213 ? -27.399 -1.654 5.930 1.00 95.62 213 VAL A O 1
ATOM 1557 N N . CYS A 1 214 ? -29.119 -2.983 6.533 1.00 96.62 214 CYS A N 1
ATOM 1558 C CA . CYS A 1 214 ? -29.120 -3.848 5.352 1.00 96.62 214 CYS A CA 1
ATOM 1559 C C . CYS A 1 214 ? -30.286 -3.513 4.416 1.00 96.62 214 CYS A C 1
ATOM 1561 O O . CYS A 1 214 ? -31.226 -2.814 4.796 1.00 96.62 214 CYS A O 1
ATOM 1563 N N . HIS A 1 215 ? -30.243 -4.046 3.194 1.00 97.44 215 HIS A N 1
ATOM 1564 C CA . HIS A 1 215 ? -31.370 -3.953 2.273 1.00 97.44 215 HIS A CA 1
ATOM 1565 C C . HIS A 1 215 ? -32.637 -4.588 2.871 1.00 97.44 215 HIS A C 1
ATOM 1567 O O . HIS A 1 215 ? -32.554 -5.569 3.605 1.00 97.44 215 HIS A O 1
ATOM 1573 N N . VAL A 1 216 ? -33.824 -4.118 2.472 1.00 96.25 216 VAL A N 1
ATOM 1574 C CA . VAL A 1 216 ? -35.118 -4.685 2.918 1.00 96.25 216 VAL A CA 1
ATOM 1575 C C . VAL A 1 216 ? -35.296 -6.170 2.555 1.00 96.25 216 VAL A C 1
ATOM 1577 O O . VAL A 1 216 ? -36.025 -6.904 3.213 1.00 96.25 216 VAL A O 1
ATOM 1580 N N . HIS A 1 217 ? -34.596 -6.623 1.512 1.00 96.94 217 HIS A N 1
ATOM 1581 C CA . HIS A 1 217 ? -34.546 -8.024 1.072 1.00 96.94 217 HIS A CA 1
ATOM 1582 C C . HIS A 1 217 ? -33.249 -8.728 1.484 1.00 96.94 217 HIS A C 1
ATOM 1584 O O . HIS A 1 217 ? -32.809 -9.654 0.807 1.00 96.94 217 HIS A O 1
ATOM 1590 N N . ALA A 1 218 ? -32.616 -8.277 2.562 1.00 97.31 218 ALA A N 1
ATOM 1591 C CA . ALA A 1 218 ? -31.451 -8.912 3.149 1.00 97.31 218 ALA A CA 1
ATOM 1592 C C . ALA A 1 218 ? -31.684 -9.213 4.629 1.00 97.31 218 ALA A C 1
ATOM 1594 O O . ALA A 1 218 ? -32.372 -8.481 5.339 1.00 97.31 218 ALA A O 1
ATOM 1595 N N . THR A 1 219 ? -31.054 -10.281 5.098 1.00 96.38 219 THR A N 1
ATOM 1596 C CA . THR A 1 219 ? -30.960 -10.619 6.512 1.00 96.38 219 THR A CA 1
ATOM 1597 C C . THR A 1 219 ? -29.666 -10.041 7.072 1.00 96.38 219 THR A C 1
ATOM 1599 O O . THR A 1 219 ? -28.585 -10.252 6.517 1.00 96.38 219 THR A O 1
ATOM 1602 N N . CYS A 1 220 ? -29.778 -9.307 8.178 1.00 97.12 220 CYS A N 1
ATOM 1603 C CA . CYS A 1 220 ? -28.629 -8.790 8.911 1.00 97.12 220 CYS A CA 1
ATOM 1604 C C . CYS A 1 220 ? -28.153 -9.813 9.944 1.00 97.12 220 CYS A C 1
ATOM 1606 O O . CYS A 1 220 ? -28.952 -10.323 10.731 1.00 97.12 220 CYS A O 1
ATOM 1608 N N . VAL A 1 221 ? -26.849 -10.075 9.973 1.00 95.25 221 VAL A N 1
ATOM 1609 C CA . VAL A 1 221 ? -26.194 -10.946 10.951 1.00 95.25 221 VAL A CA 1
ATOM 1610 C C . VAL A 1 221 ? -25.164 -10.128 11.718 1.00 95.25 221 VAL A C 1
ATOM 1612 O O . VAL A 1 221 ? -24.222 -9.598 11.134 1.00 95.25 221 VAL A O 1
ATOM 1615 N N . HIS A 1 222 ? -25.330 -10.034 13.034 1.00 95.50 222 HIS A N 1
ATOM 1616 C CA . HIS A 1 222 ? -24.362 -9.394 13.922 1.00 95.50 222 HIS A CA 1
ATOM 1617 C C . HIS A 1 222 ? -23.116 -10.280 14.035 1.00 95.50 222 HIS A C 1
ATOM 1619 O O . HIS A 1 222 ? -23.178 -11.371 14.602 1.00 95.50 222 HIS A O 1
ATOM 1625 N N . SER A 1 223 ? -22.003 -9.829 13.456 1.00 94.38 223 SER A N 1
ATOM 1626 C CA . SER A 1 223 ? -20.769 -10.615 13.325 1.00 94.38 223 SER A CA 1
ATOM 1627 C C . SER A 1 223 ? -19.713 -10.274 14.379 1.00 94.38 223 SER A C 1
ATOM 1629 O O . SER A 1 223 ? -18.711 -10.974 14.487 1.00 94.38 223 SER A O 1
ATOM 1631 N N . GLY A 1 224 ? -19.925 -9.213 15.159 1.00 92.88 224 GLY A N 1
ATOM 1632 C CA . GLY A 1 224 ? -19.016 -8.763 16.207 1.00 92.88 224 GLY A CA 1
ATOM 1633 C C . GLY A 1 224 ? -19.344 -7.342 16.676 1.00 92.88 224 GLY A C 1
ATOM 1634 O O . GLY A 1 224 ? -20.290 -6.746 16.170 1.00 92.88 224 GLY A O 1
ATOM 1635 N N . PRO A 1 225 ? -18.562 -6.772 17.607 1.00 94.25 225 PRO A N 1
ATOM 1636 C CA . PRO A 1 225 ? -18.819 -5.449 18.181 1.00 94.25 225 PRO A CA 1
ATOM 1637 C C . PRO A 1 225 ? -18.888 -4.362 17.108 1.00 94.25 225 PRO A C 1
ATOM 1639 O O . PRO A 1 225 ? -17.884 -4.082 16.457 1.00 94.25 225 PRO A O 1
ATOM 1642 N N . ASP A 1 226 ? -20.074 -3.778 16.920 1.00 95.06 226 ASP A N 1
ATOM 1643 C CA . ASP A 1 226 ? -20.381 -2.802 15.862 1.00 95.06 226 ASP A CA 1
ATOM 1644 C C . ASP A 1 226 ? -20.081 -3.302 14.433 1.00 95.06 226 ASP A C 1
ATOM 1646 O O . ASP A 1 226 ? -19.859 -2.537 13.498 1.00 95.06 226 ASP A O 1
ATOM 1650 N N . GLN A 1 227 ? -20.094 -4.623 14.243 1.00 95.62 227 GLN A N 1
ATOM 1651 C CA . GLN A 1 227 ? -19.881 -5.283 12.959 1.00 95.62 227 GLN A CA 1
ATOM 1652 C C . GLN A 1 227 ? -21.105 -6.106 12.569 1.00 95.62 227 GLN A C 1
ATOM 1654 O O . GLN A 1 227 ? -21.749 -6.763 13.391 1.00 95.62 227 GLN A O 1
ATOM 1659 N N . HIS A 1 228 ? -21.423 -6.082 11.281 1.00 95.56 228 HIS A N 1
ATOM 1660 C CA . HIS A 1 228 ? -22.538 -6.828 10.722 1.00 95.56 228 HIS A CA 1
ATOM 1661 C C . HIS A 1 228 ? -22.222 -7.304 9.309 1.00 95.56 228 HIS A C 1
ATOM 1663 O O . HIS A 1 228 ? -21.438 -6.691 8.583 1.00 95.56 228 HIS A O 1
ATOM 1669 N N . LEU A 1 229 ? -22.894 -8.378 8.916 1.00 96.25 229 LEU A N 1
ATOM 1670 C CA . LEU A 1 229 ? -22.943 -8.877 7.553 1.00 96.25 229 LEU A CA 1
ATOM 1671 C C . LEU A 1 229 ? -24.384 -8.799 7.061 1.00 96.25 229 LEU A C 1
ATOM 1673 O O . LEU A 1 229 ? -25.315 -9.137 7.791 1.00 96.25 229 LEU A O 1
ATOM 1677 N N . CYS A 1 230 ? -24.561 -8.369 5.818 1.00 97.25 230 CYS A N 1
ATOM 1678 C CA . CYS A 1 230 ? -25.848 -8.403 5.142 1.00 97.25 230 CYS A CA 1
ATOM 1679 C C . CYS A 1 230 ? -25.816 -9.528 4.111 1.00 97.25 230 CYS A C 1
ATOM 1681 O O . CYS A 1 230 ? -24.930 -9.559 3.261 1.00 97.25 230 CYS A O 1
ATOM 1683 N N . ALA A 1 231 ? -26.782 -10.436 4.166 1.00 96.94 231 ALA A N 1
ATOM 1684 C CA . ALA A 1 231 ? -26.936 -11.490 3.171 1.00 96.94 231 ALA A CA 1
ATOM 1685 C C . ALA A 1 231 ? -28.280 -11.318 2.473 1.00 96.94 231 ALA A C 1
ATOM 1687 O O . ALA A 1 231 ? -29.308 -11.241 3.143 1.00 96.94 231 ALA A O 1
ATOM 1688 N N . CYS A 1 232 ? -28.287 -11.250 1.141 1.00 97.75 232 CYS A N 1
ATOM 1689 C CA . CYS A 1 232 ? -29.541 -11.206 0.398 1.00 97.75 232 CYS A CA 1
ATOM 1690 C C . CYS A 1 232 ? -30.381 -12.450 0.702 1.00 97.75 232 CYS A C 1
ATOM 1692 O O . CYS A 1 232 ? -29.866 -13.567 0.781 1.00 97.75 232 CYS A O 1
ATOM 1694 N N . ASN A 1 233 ? -31.679 -12.236 0.887 1.00 97.25 233 ASN A N 1
ATOM 1695 C CA . ASN A 1 233 ? -32.631 -13.311 1.105 1.00 97.25 233 ASN A CA 1
ATOM 1696 C C . ASN A 1 233 ? -32.704 -14.204 -0.139 1.00 97.25 233 ASN A C 1
ATOM 1698 O O . ASN A 1 233 ? -32.338 -13.796 -1.245 1.00 97.25 233 ASN A O 1
ATOM 1702 N N . HIS A 1 234 ? -33.211 -15.423 0.041 1.00 95.06 234 HIS A N 1
ATOM 1703 C CA . HIS A 1 234 ? -33.379 -16.370 -1.056 1.00 95.06 234 HIS A CA 1
ATOM 1704 C C . HIS A 1 234 ? -34.125 -15.735 -2.244 1.00 95.06 234 HIS A C 1
ATOM 1706 O O . HIS A 1 234 ? -35.116 -15.029 -2.057 1.00 95.06 234 HIS A O 1
ATOM 1712 N N . GLY A 1 235 ? -33.629 -15.974 -3.461 1.00 93.50 235 GLY A N 1
ATOM 1713 C CA . GLY A 1 235 ? -34.166 -15.387 -4.691 1.00 93.50 235 GLY A CA 1
ATOM 1714 C C . GLY A 1 235 ? -33.665 -13.978 -5.025 1.00 93.50 235 GLY A C 1
ATOM 1715 O O . GLY A 1 235 ? -34.024 -13.440 -6.071 1.00 93.50 235 GLY A O 1
ATOM 1716 N N . TYR A 1 236 ? -32.802 -13.392 -4.191 1.00 96.50 236 TYR A N 1
ATOM 1717 C CA . TYR A 1 236 ? -32.131 -12.122 -4.456 1.00 96.50 236 TYR A CA 1
ATOM 1718 C C . TYR A 1 236 ? -30.609 -12.297 -4.514 1.00 96.50 236 TYR A C 1
ATOM 1720 O O . TYR A 1 236 ? -30.040 -13.165 -3.856 1.00 96.50 236 TYR A O 1
ATOM 1728 N N . SER A 1 237 ? -29.936 -11.440 -5.281 1.00 95.00 237 SER A N 1
ATOM 1729 C CA . SER A 1 237 ? -28.476 -11.419 -5.411 1.00 95.00 237 SER A CA 1
ATOM 1730 C C . SER A 1 237 ? -27.916 -10.011 -5.246 1.00 95.00 237 SER A C 1
ATOM 1732 O O . SER A 1 237 ? -28.547 -9.037 -5.666 1.00 95.00 237 SER A O 1
ATOM 1734 N N . GLY A 1 238 ? -26.719 -9.917 -4.673 1.00 95.19 238 GLY A N 1
ATOM 1735 C CA . GLY A 1 238 ? -26.004 -8.665 -4.449 1.00 95.19 238 GLY A CA 1
ATOM 1736 C C . GLY A 1 238 ? -25.087 -8.751 -3.232 1.00 95.19 238 GLY A C 1
ATOM 1737 O O . GLY A 1 238 ? -24.732 -9.844 -2.79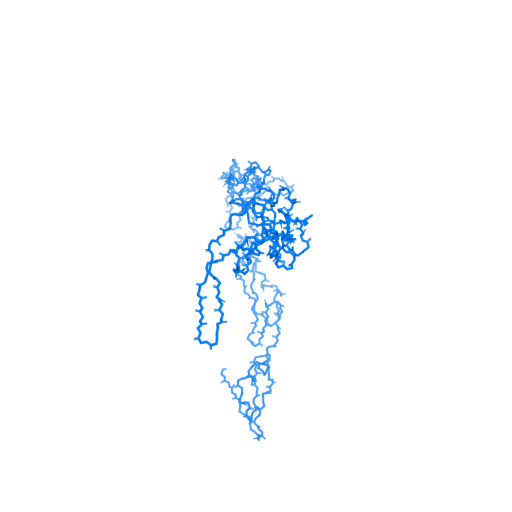3 1.00 95.19 238 GLY A O 1
ATOM 1738 N N . ASP A 1 239 ? -24.715 -7.599 -2.685 1.00 94.56 239 ASP A N 1
ATOM 1739 C CA . ASP A 1 239 ? -23.801 -7.464 -1.541 1.00 94.56 239 ASP A CA 1
ATOM 1740 C C . ASP A 1 239 ? -24.528 -7.374 -0.183 1.00 94.56 239 ASP A C 1
ATOM 1742 O O . ASP A 1 239 ? -23.911 -7.120 0.849 1.00 94.56 239 ASP A O 1
ATOM 1746 N N . GLY A 1 240 ? -25.857 -7.531 -0.174 1.00 95.06 240 GLY A N 1
ATOM 1747 C CA . GLY A 1 240 ? -26.689 -7.425 1.025 1.00 95.06 240 GLY A CA 1
ATOM 1748 C C . GLY A 1 240 ? -27.067 -5.990 1.416 1.00 95.06 240 GLY A C 1
ATOM 1749 O O . GLY A 1 240 ? -28.063 -5.797 2.119 1.00 95.06 240 GLY A O 1
ATOM 1750 N N . ARG A 1 241 ? -26.337 -4.972 0.939 1.00 94.75 241 ARG A N 1
ATOM 1751 C CA . ARG A 1 241 ? -26.778 -3.564 0.992 1.00 94.75 241 ARG A CA 1
ATOM 1752 C C . ARG A 1 241 ? -27.688 -3.232 -0.180 1.00 94.75 241 ARG A C 1
ATOM 1754 O O . ARG A 1 241 ? -28.631 -2.462 -0.029 1.00 94.75 241 ARG A O 1
ATOM 1761 N N . VAL A 1 242 ? -27.437 -3.866 -1.317 1.00 95.94 242 VAL A N 1
ATOM 1762 C CA . VAL A 1 242 ? -28.287 -3.865 -2.498 1.00 95.94 242 VAL A CA 1
ATOM 1763 C C . VAL A 1 242 ? -28.608 -5.314 -2.831 1.00 95.94 242 VAL A C 1
ATOM 1765 O O . VAL A 1 242 ? -27.710 -6.129 -3.027 1.00 95.94 242 VAL A O 1
ATOM 1768 N N . CYS A 1 243 ? -29.897 -5.638 -2.899 1.00 97.19 243 CYS A N 1
ATOM 1769 C CA . CYS A 1 243 ? -30.362 -6.968 -3.275 1.00 97.19 243 CYS A CA 1
ATOM 1770 C C . CYS A 1 243 ? -31.351 -6.847 -4.424 1.00 97.19 243 CYS A C 1
ATOM 1772 O O . CYS A 1 243 ? -32.456 -6.331 -4.254 1.00 97.19 243 CYS A O 1
ATOM 1774 N N . MET A 1 244 ? -30.941 -7.332 -5.593 1.00 96.12 244 MET A N 1
ATOM 1775 C CA . MET A 1 244 ? -31.767 -7.364 -6.795 1.00 96.12 244 MET A CA 1
ATOM 1776 C C . MET A 1 244 ? -32.427 -8.730 -6.925 1.00 96.12 244 MET A C 1
ATOM 1778 O O . MET A 1 244 ? -31.803 -9.747 -6.622 1.00 96.12 244 MET A O 1
ATOM 1782 N N . ALA A 1 245 ? -33.686 -8.753 -7.357 1.00 95.00 245 ALA A N 1
ATOM 1783 C CA . ALA A 1 245 ? -34.383 -10.003 -7.621 1.00 95.00 245 ALA A CA 1
ATOM 1784 C C . ALA A 1 245 ? -33.658 -10.770 -8.734 1.00 95.00 245 ALA A C 1
ATOM 1786 O O . ALA A 1 245 ? -33.350 -10.210 -9.787 1.00 95.00 245 ALA A O 1
ATOM 1787 N N . VAL A 1 246 ? -33.376 -12.045 -8.489 1.00 94.25 246 VAL A N 1
ATOM 1788 C CA . VAL A 1 246 ? -32.788 -12.932 -9.490 1.00 94.25 246 VAL A CA 1
ATOM 1789 C C . VAL A 1 246 ? -33.902 -13.379 -10.421 1.00 94.25 246 VAL A C 1
ATOM 1791 O O . VAL A 1 246 ? -34.893 -13.929 -9.952 1.00 94.25 246 VAL A O 1
ATOM 1794 N N . ASP A 1 247 ? -33.732 -13.176 -11.724 1.00 92.19 247 ASP A N 1
ATOM 1795 C CA . ASP A 1 247 ? -34.582 -13.785 -12.748 1.00 92.19 247 ASP A CA 1
ATOM 1796 C C . ASP A 1 247 ? -33.922 -15.088 -13.233 1.00 92.19 247 ASP A C 1
ATOM 1798 O O . ASP A 1 247 ? -32.937 -15.034 -13.984 1.00 92.19 247 ASP A O 1
ATOM 1802 N N . PRO A 1 248 ? -34.426 -16.273 -12.828 1.00 89.25 248 PRO A N 1
ATOM 1803 C CA . PRO A 1 248 ? -33.861 -17.540 -13.270 1.00 89.25 248 PRO A CA 1
ATOM 1804 C C . PRO A 1 248 ? -33.972 -17.732 -14.784 1.00 89.25 248 PRO A C 1
ATOM 1806 O O . PRO A 1 248 ? -33.132 -18.419 -15.355 1.00 89.25 248 PRO A O 1
ATOM 1809 N N . CYS A 1 249 ? -34.943 -17.111 -15.468 1.00 88.25 249 CYS A N 1
ATOM 1810 C CA . CYS A 1 249 ? -35.106 -17.270 -16.914 1.00 88.25 249 CYS A CA 1
ATOM 1811 C C . CYS A 1 249 ? -33.917 -16.712 -17.708 1.00 88.25 249 CYS A C 1
ATOM 1813 O O . CYS A 1 249 ? -33.619 -17.225 -18.790 1.00 88.25 249 CYS A O 1
ATOM 1815 N N . GLN A 1 250 ? -33.196 -15.728 -17.159 1.00 87.94 250 GLN A N 1
ATOM 1816 C CA . GLN A 1 250 ? -31.960 -15.204 -17.757 1.00 87.94 250 GLN A CA 1
ATOM 1817 C C . GLN A 1 250 ? -30.783 -16.181 -17.622 1.00 87.94 250 GLN A C 1
ATOM 1819 O O . GLN A 1 250 ? -29.841 -16.137 -18.411 1.00 87.94 250 GLN A O 1
ATOM 1824 N N . ASN A 1 251 ? -30.837 -17.097 -16.651 1.00 84.00 251 ASN A N 1
ATOM 1825 C CA . ASN A 1 251 ? -29.767 -18.039 -16.343 1.00 84.00 251 ASN A CA 1
ATOM 1826 C C . ASN A 1 251 ? -30.181 -19.469 -16.709 1.00 84.00 251 ASN A C 1
ATOM 1828 O O . ASN A 1 251 ? -30.962 -20.107 -16.010 1.00 84.00 251 ASN A O 1
ATOM 1832 N N . LYS A 1 252 ? -29.620 -20.011 -17.798 1.00 81.94 252 LYS A N 1
ATOM 1833 C CA . LYS A 1 252 ? -29.915 -21.380 -18.280 1.00 81.94 252 LYS A CA 1
ATOM 1834 C C . LYS A 1 252 ? -31.422 -21.655 -18.453 1.00 81.94 252 LYS A C 1
ATOM 1836 O O . LYS A 1 252 ? -31.891 -22.741 -18.124 1.00 81.94 252 LYS A O 1
ATOM 1841 N N . HIS A 1 253 ? -32.177 -20.670 -18.947 1.00 82.69 253 HIS A N 1
ATOM 1842 C CA . HIS A 1 253 ? -33.622 -20.776 -19.188 1.00 82.69 253 HIS A CA 1
ATOM 1843 C C . HIS A 1 253 ? -34.431 -21.216 -17.950 1.00 82.69 253 HIS A C 1
ATOM 1845 O O . HIS A 1 253 ? -35.421 -21.932 -18.072 1.00 82.69 253 HIS A O 1
ATOM 1851 N N . GLY A 1 254 ? -33.978 -20.854 -16.742 1.00 78.62 254 GLY A N 1
ATOM 1852 C CA . GLY A 1 254 ? -34.611 -21.269 -15.487 1.00 78.62 254 GLY A CA 1
ATOM 1853 C C . GLY A 1 254 ? -34.596 -22.782 -15.250 1.00 78.62 254 GLY A C 1
ATOM 1854 O O . GLY A 1 254 ? -35.433 -23.279 -14.508 1.00 78.62 254 GLY A O 1
ATOM 1855 N N . GLY A 1 255 ? -33.707 -23.531 -15.916 1.00 81.62 255 GLY A N 1
ATOM 1856 C CA . GLY A 1 255 ? -33.697 -24.998 -15.883 1.00 81.62 255 GLY A CA 1
ATOM 1857 C C . GLY A 1 255 ? -34.818 -25.661 -16.696 1.00 81.62 255 GLY A C 1
ATOM 1858 O O . GLY A 1 255 ? -34.952 -26.882 -16.652 1.00 81.62 255 GLY A O 1
ATOM 1859 N N . CYS A 1 256 ? -35.607 -24.884 -17.443 1.00 81.25 256 CYS A N 1
ATOM 1860 C CA . CYS A 1 256 ? -36.693 -25.382 -18.286 1.00 81.25 256 CYS A CA 1
ATOM 1861 C C . CYS A 1 256 ? -36.162 -25.973 -19.606 1.00 81.25 256 CYS A C 1
ATOM 1863 O O . CYS A 1 256 ? -35.122 -25.551 -20.118 1.00 81.25 256 CYS A O 1
ATOM 1865 N N . SER A 1 257 ? -36.896 -26.929 -20.188 1.00 79.75 257 SER A N 1
ATOM 1866 C CA . SER A 1 257 ? -36.539 -27.530 -21.481 1.00 79.75 257 SER A CA 1
ATOM 1867 C C . SER A 1 257 ? -36.684 -26.518 -22.620 1.00 79.75 257 SER A C 1
ATOM 1869 O O . SER A 1 257 ? -37.754 -25.940 -22.824 1.00 79.75 257 SER A O 1
ATOM 1871 N N . THR A 1 258 ? -35.625 -26.332 -23.406 1.00 70.75 258 THR A N 1
ATOM 1872 C CA . THR A 1 258 ? -35.579 -25.343 -24.494 1.00 70.75 258 THR A CA 1
ATOM 1873 C C . THR A 1 258 ? -36.470 -25.685 -25.689 1.00 70.75 258 THR A C 1
ATOM 1875 O O . THR A 1 258 ? -36.641 -24.842 -26.564 1.00 70.75 258 THR A O 1
ATOM 1878 N N . GLU A 1 259 ? -37.021 -26.901 -25.760 1.00 70.00 259 GLU A N 1
ATOM 1879 C CA . GLU A 1 259 ? -37.702 -27.395 -26.967 1.00 70.00 259 GLU A CA 1
ATOM 1880 C C . GLU A 1 259 ? -39.228 -27.194 -26.974 1.00 70.00 259 GLU A C 1
ATOM 1882 O O . GLU A 1 259 ? -39.827 -27.170 -28.046 1.00 70.00 259 GLU A O 1
ATOM 1887 N N . SER A 1 260 ? -39.880 -27.014 -25.818 1.00 60.84 260 SER A N 1
ATOM 1888 C CA . SER A 1 260 ? -41.357 -26.942 -25.758 1.00 60.84 260 SER A CA 1
ATOM 1889 C C . SER A 1 260 ? -41.934 -26.215 -24.538 1.00 60.84 260 SER A C 1
ATOM 1891 O O . SER A 1 260 ? -43.151 -26.218 -24.325 1.00 60.84 260 SER A O 1
ATOM 1893 N N . THR A 1 261 ? -41.086 -25.556 -23.743 1.00 78.12 261 THR A N 1
ATOM 1894 C CA . THR A 1 261 ? -41.517 -24.856 -22.531 1.00 78.12 261 THR A CA 1
ATOM 1895 C C . THR A 1 261 ? -41.074 -23.400 -22.530 1.00 78.12 261 THR A C 1
ATOM 1897 O O . THR A 1 261 ? -39.915 -23.091 -22.788 1.00 78.12 261 THR A O 1
ATOM 1900 N N . ARG A 1 262 ? -42.006 -22.483 -22.251 1.00 84.50 262 ARG A N 1
ATOM 1901 C CA . ARG A 1 262 ? -41.709 -21.064 -22.047 1.00 84.50 262 ARG A CA 1
ATOM 1902 C C . ARG A 1 262 ? -41.449 -20.819 -20.565 1.00 84.50 262 ARG A C 1
ATOM 1904 O O . ARG A 1 262 ? -42.366 -20.948 -19.753 1.00 84.50 262 ARG A O 1
ATOM 1911 N N . CYS A 1 263 ? -40.233 -20.387 -20.242 1.00 85.31 263 CYS A N 1
ATOM 1912 C CA . CYS A 1 263 ? -39.893 -19.856 -18.925 1.00 85.31 263 CYS A CA 1
ATOM 1913 C C . CYS A 1 263 ? -40.642 -18.535 -18.682 1.00 85.31 263 CYS A C 1
ATOM 1915 O O . CYS A 1 263 ? -40.580 -17.614 -19.504 1.00 85.31 263 CYS A O 1
ATOM 1917 N N . VAL A 1 264 ? -41.374 -18.431 -17.574 1.00 88.00 264 VAL A N 1
ATOM 1918 C CA . VAL A 1 264 ? -42.013 -17.185 -17.143 1.00 88.00 264 VAL A CA 1
ATOM 1919 C C . VAL A 1 264 ? -41.548 -16.872 -15.728 1.00 88.00 264 VAL A C 1
ATOM 1921 O O . VAL A 1 264 ? -41.672 -17.696 -14.828 1.00 88.00 264 VAL A O 1
ATOM 1924 N N . TYR A 1 265 ? -41.045 -15.658 -15.527 1.00 88.62 265 TYR A N 1
ATOM 1925 C CA . TYR A 1 265 ? -40.713 -15.152 -14.201 1.00 88.62 265 TYR A CA 1
ATOM 1926 C C . TYR A 1 265 ? -41.969 -15.130 -13.312 1.00 88.62 265 TYR A C 1
ATOM 1928 O O . TYR A 1 265 ? -43.014 -14.586 -13.706 1.00 88.62 265 TYR A O 1
ATOM 1936 N N . ASP A 1 266 ? -41.878 -15.759 -12.140 1.00 88.06 266 ASP A N 1
ATOM 1937 C CA . ASP A 1 266 ? -42.986 -15.855 -11.175 1.00 88.06 266 ASP A CA 1
ATOM 1938 C C . ASP A 1 266 ? -42.675 -15.180 -9.833 1.00 88.06 266 ASP A C 1
ATOM 1940 O O . ASP A 1 266 ? -43.569 -14.871 -9.053 1.00 88.06 266 ASP A O 1
ATOM 1944 N N . GLY A 1 267 ? -41.408 -14.844 -9.603 1.00 89.44 267 GLY A N 1
ATOM 1945 C CA . GLY A 1 267 ? -40.954 -14.120 -8.428 1.00 89.44 267 GLY A CA 1
ATOM 1946 C C . GLY A 1 267 ? -39.432 -14.176 -8.308 1.00 89.44 267 GLY A C 1
ATOM 1947 O O . GLY A 1 267 ? -38.780 -14.857 -9.100 1.00 89.44 267 GLY A O 1
ATOM 1948 N N . PRO A 1 268 ? -38.842 -13.474 -7.328 1.00 91.38 268 PRO A N 1
ATOM 1949 C CA . PRO A 1 268 ? -37.401 -13.500 -7.100 1.00 91.38 268 PRO A CA 1
ATOM 1950 C C . PRO A 1 268 ? -36.905 -14.941 -6.921 1.00 91.38 268 PRO A C 1
ATOM 1952 O O . PRO A 1 268 ? -37.321 -15.638 -5.997 1.00 91.38 268 PRO A O 1
ATOM 1955 N N . GLY A 1 269 ? -36.040 -15.409 -7.822 1.00 88.62 269 GLY A N 1
ATOM 1956 C CA . GLY A 1 269 ? -35.530 -16.782 -7.831 1.00 88.62 269 GLY A CA 1
ATOM 1957 C C . GLY A 1 269 ? -36.538 -17.865 -8.231 1.00 88.62 269 GLY A C 1
ATOM 1958 O O . GLY A 1 269 ? -36.178 -19.036 -8.187 1.00 88.62 269 GLY A O 1
ATOM 1959 N N . GLN A 1 270 ? -37.763 -17.508 -8.626 1.00 88.69 270 GLN A N 1
ATOM 1960 C CA . GLN A 1 270 ? -38.837 -18.445 -8.960 1.00 88.69 270 GLN A CA 1
ATOM 1961 C C . GLN A 1 270 ? -39.212 -18.378 -10.441 1.00 88.69 270 GLN A C 1
ATOM 1963 O O . GLN A 1 270 ? -39.293 -17.309 -11.056 1.00 88.69 270 GLN A O 1
ATOM 1968 N N . VAL A 1 271 ? -39.483 -19.550 -11.003 1.00 88.25 271 VAL A N 1
ATOM 1969 C CA . VAL A 1 271 ? -39.906 -19.737 -12.388 1.00 88.25 271 VAL A CA 1
ATOM 1970 C C . VAL A 1 271 ? -41.216 -20.511 -12.414 1.00 88.25 271 VAL A C 1
ATOM 1972 O O . VAL A 1 271 ? -41.381 -21.482 -11.682 1.00 88.25 271 VAL A O 1
ATOM 1975 N N . ARG A 1 272 ? -42.122 -20.115 -13.307 1.00 87.94 272 ARG A N 1
ATOM 1976 C CA . ARG A 1 272 ? -43.252 -20.947 -13.727 1.00 87.94 272 ARG A CA 1
ATOM 1977 C C . ARG A 1 272 ? -43.075 -21.346 -15.184 1.00 87.94 272 ARG A C 1
ATOM 1979 O O . ARG A 1 272 ? -42.611 -20.556 -16.014 1.00 87.94 272 ARG A O 1
ATOM 1986 N N . VAL A 1 273 ? -43.464 -22.573 -15.495 1.00 83.50 273 VAL A N 1
ATOM 1987 C CA . VAL A 1 273 ? -43.310 -23.158 -16.824 1.00 83.50 273 VAL A CA 1
ATOM 1988 C C . VAL A 1 273 ? -44.639 -23.079 -17.558 1.00 83.50 273 VAL A C 1
ATOM 1990 O O . VAL A 1 273 ? -45.660 -23.512 -17.038 1.00 83.50 273 VAL A O 1
ATOM 1993 N N . ARG A 1 274 ? -44.642 -22.545 -18.782 1.00 78.88 274 ARG A N 1
ATOM 1994 C CA . ARG A 1 274 ? -45.796 -22.650 -19.684 1.00 78.88 274 ARG A CA 1
ATOM 1995 C C . ARG A 1 274 ? -45.465 -23.581 -20.839 1.00 78.88 274 ARG A C 1
ATOM 1997 O O . ARG A 1 274 ? -44.712 -23.205 -21.738 1.00 78.88 274 ARG A O 1
ATOM 2004 N N . THR A 1 275 ? -46.022 -24.784 -20.815 1.00 71.44 275 THR A N 1
ATOM 2005 C CA . THR A 1 275 ? -46.084 -25.677 -21.977 1.00 71.44 275 THR A CA 1
ATOM 2006 C C . THR A 1 275 ? -47.099 -25.123 -22.978 1.00 71.44 275 THR A C 1
ATOM 2008 O O . THR A 1 275 ? -48.068 -24.461 -22.605 1.00 71.44 275 THR A O 1
ATOM 2011 N N . GLY A 1 276 ? -46.862 -25.343 -24.272 1.00 61.81 276 GLY A N 1
ATOM 2012 C CA . GLY A 1 276 ? -47.666 -24.787 -25.371 1.00 61.81 276 GLY A CA 1
ATOM 2013 C C . GLY A 1 276 ? -49.148 -25.190 -25.407 1.00 61.81 276 GLY A C 1
ATOM 2014 O O . GLY A 1 276 ? -49.851 -24.739 -26.304 1.00 61.81 276 GLY A O 1
ATOM 2015 N N . GLU A 1 277 ? -49.643 -25.977 -24.448 1.00 54.28 277 GLU A N 1
ATOM 2016 C CA . GLU A 1 277 ? -51.032 -26.436 -24.369 1.00 54.28 277 GLU A CA 1
ATOM 2017 C C . GLU A 1 277 ? -51.539 -26.441 -22.909 1.00 54.28 277 GLU A C 1
ATOM 2019 O O . GLU A 1 277 ? -51.696 -27.477 -22.279 1.00 54.28 277 GLU A O 1
ATOM 2024 N N . GLY A 1 278 ? -51.800 -25.258 -22.345 1.00 48.25 278 GLY A N 1
ATOM 2025 C CA . GLY A 1 278 ? -52.876 -25.053 -21.360 1.00 48.25 278 GLY A CA 1
ATOM 2026 C C . GLY A 1 278 ? -52.906 -25.847 -20.040 1.00 48.25 278 GLY A C 1
ATOM 2027 O O . GLY A 1 278 ? -53.999 -25.959 -19.486 1.00 48.25 278 GLY A O 1
ATOM 2028 N N . GLN A 1 279 ? -51.796 -26.361 -19.497 1.00 49.12 279 GLN A N 1
ATOM 2029 C CA . GLN A 1 279 ? -51.782 -26.962 -18.150 1.00 49.12 279 GLN A CA 1
ATOM 2030 C C . GLN A 1 279 ? -50.574 -26.489 -17.321 1.00 49.12 279 GLN A C 1
ATOM 2032 O O . GLN A 1 279 ? -49.426 -26.719 -17.693 1.00 49.12 279 GLN A O 1
ATOM 2037 N N . ASP A 1 280 ? -50.863 -25.790 -16.214 1.00 46.81 280 ASP A N 1
ATOM 2038 C CA . ASP A 1 280 ? -49.901 -25.381 -15.181 1.00 46.81 280 ASP A CA 1
ATOM 2039 C C . ASP A 1 280 ? -49.414 -26.625 -14.418 1.00 46.81 280 ASP A C 1
ATOM 2041 O O . ASP A 1 280 ? -50.185 -27.244 -13.684 1.00 46.81 280 ASP A O 1
ATOM 2045 N N . GLU A 1 281 ? -48.132 -26.965 -14.535 1.00 51.06 281 GLU A N 1
ATOM 2046 C CA . GLU A 1 281 ? -47.453 -27.823 -13.561 1.00 51.06 281 GLU A CA 1
ATOM 2047 C C . GLU A 1 281 ? -46.518 -26.949 -12.719 1.00 51.06 281 GLU A C 1
ATOM 2049 O O . GLU A 1 281 ? -45.459 -26.509 -13.169 1.00 51.06 281 GLU A O 1
ATOM 2054 N N . GLY A 1 282 ? -46.939 -26.655 -11.486 1.00 41.78 282 GLY A N 1
ATOM 2055 C CA . GLY A 1 282 ? -46.090 -26.023 -10.482 1.00 41.78 282 GLY A CA 1
ATOM 2056 C C . GLY A 1 282 ? -45.022 -27.010 -10.019 1.00 41.78 282 GLY A C 1
ATOM 2057 O O . GLY A 1 282 ? -45.347 -28.068 -9.482 1.00 41.78 282 GLY A O 1
ATOM 2058 N N . GLN A 1 283 ? -43.751 -26.675 -10.233 1.00 43.62 283 GLN A N 1
ATOM 2059 C CA . GLN A 1 283 ? -42.621 -27.487 -9.792 1.00 43.62 283 GLN A CA 1
ATOM 2060 C C . GLN A 1 283 ? -41.956 -26.817 -8.588 1.00 43.62 283 GLN A C 1
ATOM 2062 O O . GLN A 1 283 ? -41.163 -25.893 -8.730 1.00 43.62 283 GLN A O 1
ATOM 2067 N N . ASP A 1 284 ? -42.327 -27.295 -7.401 1.00 40.00 284 ASP A N 1
ATOM 2068 C CA . ASP A 1 284 ? -41.706 -26.964 -6.119 1.00 40.00 284 ASP A CA 1
ATOM 2069 C C . ASP A 1 284 ? -40.513 -27.918 -5.904 1.00 40.00 284 ASP A C 1
ATOM 2071 O O . ASP A 1 284 ? -40.700 -29.140 -5.824 1.00 40.00 284 ASP A O 1
ATOM 2075 N N . ARG A 1 285 ? -39.283 -27.390 -5.902 1.00 36.03 285 ARG A N 1
ATOM 2076 C CA . ARG A 1 285 ? -38.052 -28.087 -5.487 1.00 36.03 285 ARG A CA 1
ATOM 2077 C C . ARG A 1 285 ? -37.026 -27.117 -4.925 1.00 36.03 285 ARG A C 1
ATOM 2079 O O . ARG A 1 285 ? -36.756 -26.100 -5.599 1.00 36.03 285 ARG A O 1
#

Secondary structure (DSSP, 8-state):
-EEEEEEEEEEEPPPB-GGGGGGPPPSTT-EEPTTPPPEEEEEEEE-SS-EEEEEEEE-EEEEEEEEEEEPTTEETTTTEEPSS-TTSGGGGSEEE--BTT----EEEPTTEESSSS-EEPTTEESTTS-EE---SSEEE--BTT----EEEPTTEESTTS-EEPHHHHHH-PPTTEEEEE-TTT--EEEEEPTTEEE-SSSEEE--GGGSS-S-TTEEEEEEETTEEEEEEPTTEEESSSSEEEP-GGGTGGGG--TTTEEEEEEETTEEEEEESSS-------